Protein AF-A0A235FJ10-F1 (afdb_monomer)

Radius of gyration: 25.9 Å; Cα contacts (8 Å, |Δi|>4): 262; chains: 1; bounding box: 79×86×46 Å

Mean predicted aligned error: 14.48 Å

Structure (mmCIF, N/CA/C/O backbone):
data_AF-A0A235FJ10-F1
#
_entry.id   AF-A0A235FJ10-F1
#
loop_
_atom_site.group_PDB
_atom_site.id
_atom_site.type_symbol
_atom_site.label_atom_id
_atom_site.label_alt_id
_atom_site.label_comp_id
_atom_site.label_asym_id
_atom_site.label_entity_id
_atom_site.label_seq_id
_atom_site.pdbx_PDB_ins_code
_atom_site.Cartn_x
_atom_site.Cartn_y
_atom_site.Cartn_z
_atom_site.occupancy
_atom_site.B_iso_or_equiv
_atom_site.auth_seq_id
_atom_site.auth_comp_id
_atom_site.auth_asym_id
_atom_site.auth_atom_id
_atom_site.pdbx_PDB_model_num
ATOM 1 N N . MET A 1 1 ? -52.783 -34.024 20.141 1.00 42.38 1 MET A N 1
ATOM 2 C CA . MET A 1 1 ? -51.831 -33.286 21.002 1.00 42.38 1 MET A CA 1
ATOM 3 C C . MET A 1 1 ? -52.199 -31.799 21.004 1.00 42.38 1 MET A C 1
ATOM 5 O O . MET A 1 1 ? -52.632 -31.296 19.981 1.00 42.38 1 MET A O 1
ATOM 9 N N . LYS A 1 2 ? -52.122 -31.195 22.199 1.00 37.28 2 LYS A N 1
ATOM 10 C CA . LYS A 1 2 ? -52.314 -29.799 22.684 1.00 37.28 2 LYS A CA 1
ATOM 11 C C . LYS A 1 2 ? -52.262 -28.653 21.636 1.00 37.28 2 LYS A C 1
ATOM 13 O O . LYS A 1 2 ? -51.339 -28.611 20.842 1.00 37.28 2 LYS A O 1
ATOM 18 N N . ARG A 1 3 ? -53.317 -27.824 21.523 1.00 35.69 3 ARG A N 1
ATOM 19 C CA . ARG A 1 3 ? -53.558 -26.469 22.117 1.00 35.69 3 ARG A CA 1
ATOM 20 C C . ARG A 1 3 ? -52.692 -25.302 21.576 1.00 35.69 3 ARG A C 1
ATOM 22 O O . ARG A 1 3 ? -51.528 -25.200 21.921 1.00 35.69 3 ARG A O 1
ATOM 29 N N . THR A 1 4 ? -53.362 -24.419 20.820 1.00 41.19 4 THR A N 1
ATOM 30 C CA . THR A 1 4 ? -53.498 -22.946 20.989 1.00 41.19 4 THR A CA 1
ATOM 31 C C . THR A 1 4 ? -52.264 -22.065 21.264 1.00 41.19 4 THR A C 1
ATOM 33 O O . THR A 1 4 ? -51.677 -22.179 22.331 1.00 41.19 4 THR A O 1
ATOM 36 N N . ALA A 1 5 ? -52.016 -21.052 20.412 1.00 43.06 5 ALA A N 1
ATOM 37 C CA . ALA A 1 5 ? -52.103 -19.613 20.754 1.00 43.06 5 ALA A CA 1
ATOM 38 C C . ALA A 1 5 ? -51.707 -18.692 19.575 1.00 43.06 5 ALA A C 1
ATOM 40 O O . ALA A 1 5 ? -50.757 -18.945 18.845 1.00 43.06 5 ALA A O 1
ATOM 41 N N . ARG A 1 6 ? -52.471 -17.604 19.437 1.00 40.62 6 ARG A N 1
ATOM 42 C CA . ARG A 1 6 ? -52.308 -16.433 18.561 1.00 40.62 6 ARG A CA 1
ATOM 43 C C . ARG A 1 6 ? -51.831 -15.282 19.460 1.00 40.62 6 ARG A C 1
ATOM 45 O O . ARG A 1 6 ? -52.430 -15.142 20.523 1.00 40.62 6 ARG A O 1
ATOM 52 N N . ALA A 1 7 ? -50.836 -14.487 19.059 1.00 38.66 7 ALA A N 1
ATOM 53 C CA . ALA A 1 7 ? -50.435 -13.193 19.659 1.00 38.66 7 ALA A CA 1
ATOM 54 C C . ALA A 1 7 ? -49.065 -12.776 19.079 1.00 38.66 7 ALA A C 1
ATOM 56 O O . ALA A 1 7 ? -48.248 -13.657 18.857 1.00 38.66 7 ALA A O 1
ATOM 57 N N . THR A 1 8 ? -48.649 -11.533 18.840 1.00 36.56 8 THR A N 1
ATOM 58 C CA . THR A 1 8 ? -49.229 -10.186 18.706 1.00 36.56 8 THR A CA 1
ATOM 59 C C . THR A 1 8 ? -48.085 -9.319 18.137 1.00 36.56 8 THR A C 1
ATOM 61 O O . THR A 1 8 ? -46.917 -9.648 18.316 1.00 36.56 8 THR A O 1
ATOM 64 N N . ALA A 1 9 ? -48.452 -8.238 17.449 1.00 34.75 9 ALA A N 1
ATOM 65 C CA . ALA A 1 9 ? -47.694 -7.037 17.083 1.00 34.75 9 ALA A CA 1
ATOM 66 C C . ALA A 1 9 ? -46.251 -6.833 17.604 1.00 34.75 9 ALA A C 1
ATOM 68 O O . ALA A 1 9 ? -45.955 -6.965 18.788 1.00 34.75 9 ALA A O 1
ATOM 69 N N . GLY A 1 10 ? -45.409 -6.299 16.716 1.00 36.50 10 GLY A N 1
ATOM 70 C CA . GLY A 1 10 ? -44.117 -5.722 17.072 1.00 36.50 10 GLY A CA 1
ATOM 71 C C . GLY A 1 10 ? -43.494 -4.926 15.932 1.00 36.50 10 GLY A C 1
ATOM 72 O O . GLY A 1 10 ? -42.363 -5.198 15.549 1.00 36.50 10 GLY A O 1
ATOM 73 N N . ALA A 1 11 ? -44.226 -3.957 15.372 1.00 43.03 11 ALA A N 1
ATOM 74 C CA . ALA A 1 11 ? -43.611 -2.898 14.582 1.00 43.03 11 ALA A CA 1
ATOM 75 C C . ALA A 1 11 ? -42.596 -2.167 15.473 1.00 43.03 11 ALA A C 1
ATOM 77 O O . ALA A 1 11 ? -42.976 -1.499 16.433 1.00 43.03 11 ALA A O 1
ATOM 78 N N . ARG A 1 12 ? -41.305 -2.301 15.174 1.00 39.28 12 ARG A N 1
ATOM 79 C CA . ARG A 1 12 ? -40.277 -1.404 15.699 1.00 39.28 12 ARG A CA 1
ATOM 80 C C . ARG A 1 12 ? -39.813 -0.516 14.559 1.00 39.28 12 ARG A C 1
ATOM 82 O O . ARG A 1 12 ? -38.848 -0.815 13.869 1.00 39.28 12 ARG A O 1
ATOM 89 N N . MET A 1 13 ? -40.557 0.577 14.376 1.00 40.78 13 MET A N 1
ATOM 90 C CA . MET A 1 13 ? -39.988 1.817 13.861 1.00 40.78 13 MET A CA 1
ATOM 91 C C . MET A 1 13 ? -38.792 2.156 14.750 1.00 40.78 13 MET A C 1
ATOM 93 O O . MET A 1 13 ? -38.970 2.489 15.921 1.00 40.78 13 MET A O 1
ATOM 97 N N . ILE A 1 14 ? -37.583 2.049 14.214 1.00 45.69 14 ILE A N 1
ATOM 98 C CA . ILE A 1 14 ? -36.436 2.738 14.793 1.00 45.69 14 ILE A CA 1
ATOM 99 C C . ILE A 1 14 ? -36.426 4.097 14.108 1.00 45.69 14 ILE A C 1
ATOM 101 O O . ILE A 1 14 ? -36.013 4.237 12.960 1.00 45.69 14 ILE A O 1
ATOM 105 N N . GLY A 1 15 ? -37.027 5.066 14.797 1.00 37.31 15 GLY A N 1
ATOM 106 C CA . GLY A 1 15 ? -37.014 6.461 14.396 1.00 37.31 15 GLY A CA 1
ATOM 107 C C . GLY A 1 15 ? -35.582 6.975 14.393 1.00 37.31 15 GLY A C 1
ATOM 108 O O . GLY A 1 15 ? -34.887 6.901 15.405 1.00 37.31 15 GLY A O 1
ATOM 109 N N . ILE A 1 16 ? -35.150 7.500 13.253 1.00 41.25 16 ILE A N 1
ATOM 110 C CA . ILE A 1 16 ? -33.952 8.326 13.179 1.00 41.25 16 ILE A CA 1
ATOM 111 C C . ILE A 1 16 ? -34.365 9.702 13.699 1.00 41.25 16 ILE A C 1
ATOM 113 O O . ILE A 1 16 ? -35.110 10.434 13.048 1.00 41.25 16 ILE A O 1
ATOM 117 N N . VAL A 1 17 ? -33.912 10.031 14.907 1.00 43.66 17 VAL A N 1
ATOM 118 C CA . VAL A 1 17 ? -33.917 11.403 15.411 1.00 43.66 17 VAL A CA 1
ATOM 119 C C . VAL A 1 17 ? -32.858 12.151 14.609 1.00 43.66 17 VAL A C 1
ATOM 121 O O . VAL A 1 17 ? -31.667 12.056 14.893 1.00 43.66 17 VAL A O 1
ATOM 124 N N . VAL A 1 18 ? -33.283 12.858 13.563 1.00 44.09 18 VAL A N 1
ATOM 125 C CA . VAL A 1 18 ? -32.433 13.843 12.893 1.00 44.09 18 VAL A CA 1
ATOM 126 C C . VAL A 1 18 ? -32.312 15.024 13.848 1.00 44.09 18 VAL A C 1
ATOM 128 O O . VAL A 1 18 ? -33.254 15.795 14.031 1.00 44.09 18 VAL A O 1
ATOM 131 N N . ALA A 1 19 ? -31.162 15.134 14.507 1.00 41.38 19 ALA A N 1
ATOM 132 C CA . ALA A 1 19 ? -30.783 16.338 15.222 1.00 41.38 19 ALA A CA 1
ATOM 133 C C . ALA A 1 19 ? -30.487 17.430 14.184 1.00 41.38 19 ALA A C 1
ATOM 135 O O . ALA A 1 19 ? -29.379 17.540 13.666 1.00 41.38 19 ALA A O 1
ATOM 136 N N . SER A 1 20 ? -31.506 18.216 13.844 1.00 41.91 20 SER A N 1
ATOM 137 C CA . SER A 1 20 ? -31.348 19.448 13.079 1.00 41.91 20 SER A CA 1
ATOM 138 C C . SER A 1 20 ? -30.552 20.437 13.929 1.00 41.91 20 SER A C 1
ATOM 140 O O . SER A 1 20 ? -31.096 21.052 14.847 1.00 41.91 20 SER A O 1
ATOM 142 N N . ALA A 1 21 ? -29.258 20.587 13.652 1.00 43.00 21 ALA A N 1
ATOM 143 C CA . ALA A 1 21 ? -28.483 21.702 14.175 1.00 43.00 21 ALA A CA 1
ATOM 144 C C . ALA A 1 21 ? -29.021 22.989 13.534 1.00 43.00 21 ALA A C 1
ATOM 146 O O . ALA A 1 21 ? -28.711 23.320 12.391 1.00 43.00 21 ALA A O 1
ATOM 147 N N . ALA A 1 22 ? -29.892 23.689 14.258 1.00 48.97 22 ALA A N 1
ATOM 148 C CA . ALA A 1 22 ? -30.300 25.035 13.908 1.00 48.97 22 ALA A CA 1
ATOM 149 C C . ALA A 1 22 ? -29.072 25.948 14.018 1.00 48.97 22 ALA A C 1
ATOM 151 O O . ALA A 1 22 ? -28.563 26.185 15.114 1.00 48.97 22 ALA A O 1
ATOM 152 N N . LEU A 1 23 ? -28.599 26.468 12.885 1.00 40.72 23 LEU A N 1
ATOM 153 C CA . LEU A 1 23 ? -27.731 27.639 12.863 1.00 40.72 23 LEU A CA 1
ATOM 154 C C . LEU A 1 23 ? -28.553 28.816 13.395 1.00 40.72 23 LEU A C 1
ATOM 156 O O . LEU A 1 23 ? -29.298 29.464 12.662 1.00 40.72 23 LEU A O 1
ATOM 160 N N . VAL A 1 24 ? -28.453 29.066 14.699 1.00 38.72 24 VAL A N 1
ATOM 161 C CA . VAL A 1 24 ? -28.940 30.303 15.302 1.00 38.72 24 VAL A CA 1
ATOM 162 C C . VAL A 1 24 ? -27.982 31.406 14.867 1.00 38.72 24 VAL A C 1
ATOM 164 O O . VAL A 1 24 ? -26.972 31.675 15.511 1.00 38.72 24 VAL A O 1
ATOM 167 N N . ALA A 1 25 ? -28.299 32.043 13.741 1.00 43.91 25 ALA A N 1
ATOM 168 C CA . ALA A 1 25 ? -27.791 33.364 13.415 1.00 43.91 25 ALA A CA 1
ATOM 169 C C . ALA A 1 25 ? -28.420 34.360 14.401 1.00 43.91 25 ALA A C 1
ATOM 171 O O . ALA A 1 25 ? -29.472 34.947 14.147 1.00 43.91 25 ALA A O 1
ATOM 172 N N . GLY A 1 26 ? -27.797 34.503 15.569 1.00 38.38 26 GLY A N 1
ATOM 173 C CA . GLY A 1 26 ? -28.093 35.570 16.514 1.00 38.38 26 GLY A CA 1
ATOM 174 C C . GLY A 1 26 ? -27.572 36.897 15.973 1.00 38.38 26 GLY A C 1
ATOM 175 O O . GLY A 1 26 ? -26.498 37.346 16.354 1.00 38.38 26 GLY A O 1
ATOM 176 N N . LEU A 1 27 ? -28.328 37.523 15.071 1.00 43.19 27 LEU A N 1
ATOM 177 C CA . LEU A 1 27 ? -28.210 38.949 14.783 1.00 43.19 27 LEU A CA 1
ATOM 178 C C . LEU A 1 27 ? -28.832 39.719 15.953 1.00 43.19 27 LEU A C 1
ATOM 180 O O . LEU A 1 27 ? -30.041 39.933 15.990 1.00 43.19 27 LEU A O 1
ATOM 184 N N . THR A 1 28 ? -28.006 40.161 16.898 1.00 42.72 28 THR A N 1
ATOM 185 C CA . THR A 1 28 ? -28.347 41.297 17.761 1.00 42.72 28 THR A CA 1
ATOM 186 C C . THR A 1 28 ? -27.518 42.491 17.317 1.00 42.72 28 THR A C 1
ATOM 188 O O . THR A 1 28 ? -26.347 42.628 17.663 1.00 42.72 28 THR A O 1
ATOM 191 N N . ALA A 1 29 ? -28.144 43.329 16.497 1.00 43.66 29 ALA A N 1
ATOM 192 C CA . ALA A 1 29 ? -27.728 44.702 16.266 1.00 43.66 29 ALA A CA 1
ATOM 193 C C . ALA A 1 29 ? -28.251 45.611 17.399 1.00 43.66 29 ALA A C 1
ATOM 195 O O . ALA A 1 29 ? -29.292 45.316 17.985 1.00 43.66 29 ALA A O 1
ATOM 196 N N . CYS A 1 30 ? -27.548 46.736 17.606 1.00 41.31 30 CYS A N 1
ATOM 197 C CA . CYS A 1 30 ? -27.774 47.844 18.558 1.00 41.31 30 CYS A CA 1
ATOM 198 C C . CYS A 1 30 ? -27.403 47.564 20.032 1.00 41.31 30 CYS A C 1
ATOM 200 O O . CYS A 1 30 ? -27.882 46.612 20.624 1.00 41.31 30 CYS A O 1
ATOM 202 N N . GLY A 1 31 ? -26.610 48.389 20.723 1.00 33.66 31 GLY A N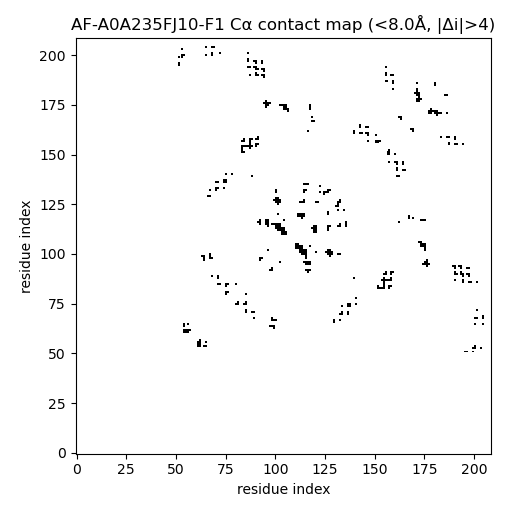 1
ATOM 203 C CA . GLY A 1 31 ? -25.962 49.653 20.367 1.00 33.66 31 GLY A CA 1
ATOM 204 C C . GLY A 1 31 ? -25.259 50.290 21.583 1.00 33.66 31 GLY A C 1
ATOM 205 O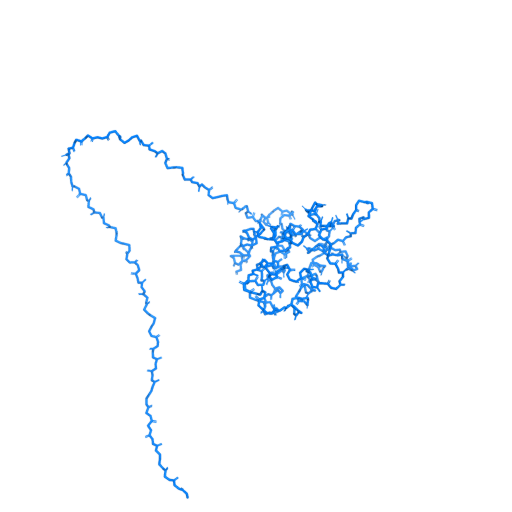 O . GLY A 1 31 ? -25.513 49.893 22.713 1.00 33.66 31 GLY A O 1
ATOM 206 N N . ALA A 1 32 ? -24.422 51.290 21.277 1.00 40.34 32 ALA A N 1
ATOM 207 C CA . ALA A 1 32 ? -23.884 52.386 22.101 1.00 40.34 32 ALA A CA 1
ATOM 208 C C . ALA A 1 32 ? -23.007 52.093 23.348 1.00 40.34 32 ALA A C 1
ATOM 210 O O . ALA A 1 32 ? -23.486 51.701 24.406 1.00 40.34 32 ALA A O 1
ATOM 211 N N . ASP A 1 33 ? -21.721 52.430 23.174 1.00 46.03 33 ASP A N 1
ATOM 212 C CA . ASP A 1 33 ? -20.785 53.140 24.062 1.00 46.03 33 ASP A CA 1
ATOM 213 C C . ASP A 1 33 ? -20.655 52.731 25.543 1.00 46.03 33 ASP A C 1
ATOM 215 O O . ASP A 1 33 ? -21.527 52.999 26.365 1.00 46.03 33 ASP A O 1
ATOM 219 N N . ASN A 1 34 ? -19.467 52.234 25.924 1.00 39.25 34 ASN A N 1
ATOM 220 C CA . ASN A 1 34 ? -18.492 52.994 26.727 1.00 39.25 34 ASN A CA 1
ATOM 221 C C . ASN A 1 34 ? -17.194 52.201 27.011 1.00 39.25 34 ASN A C 1
ATOM 223 O O . ASN A 1 34 ? -17.225 51.064 27.464 1.00 39.25 34 ASN A O 1
ATOM 227 N N . ALA A 1 35 ? -16.077 52.912 26.831 1.00 37.97 35 ALA A N 1
ATOM 228 C CA . ALA A 1 35 ? -14.818 52.845 27.580 1.00 37.97 35 ALA A CA 1
ATOM 229 C C . ALA A 1 35 ? -13.947 51.565 27.567 1.00 37.97 35 ALA A C 1
ATOM 231 O O . ALA A 1 35 ? -14.174 50.610 28.297 1.00 37.97 35 ALA A O 1
ATOM 232 N N . GLY A 1 36 ? -12.791 51.705 26.902 1.00 41.03 36 GLY A N 1
ATOM 233 C CA . GLY A 1 36 ? -11.493 51.459 27.541 1.00 41.03 36 GLY A CA 1
ATOM 234 C C . GLY A 1 36 ? -10.961 50.028 27.518 1.00 41.03 36 GLY A C 1
ATOM 235 O O . GLY A 1 36 ? -11.159 49.267 28.458 1.00 41.03 36 GLY A O 1
ATOM 236 N N . GLY A 1 37 ? -10.153 49.720 26.507 1.00 34.44 37 GLY A N 1
ATOM 237 C CA . GLY A 1 37 ? -9.260 48.568 26.530 1.00 34.44 37 GLY A CA 1
ATOM 238 C C . GLY A 1 37 ? -8.537 48.411 25.203 1.00 34.44 37 GLY A C 1
ATOM 239 O O . GLY A 1 37 ? -9.143 47.982 24.228 1.00 34.44 37 GLY A O 1
ATOM 240 N N . ASP A 1 38 ? -7.255 48.774 25.176 1.00 47.34 38 ASP A N 1
ATOM 241 C CA . ASP A 1 38 ? -6.308 48.438 24.111 1.00 47.34 38 ASP A CA 1
ATOM 242 C C . ASP A 1 38 ? -6.326 46.919 23.866 1.00 47.34 38 ASP A C 1
ATOM 244 O O . ASP A 1 38 ? -5.660 46.145 24.554 1.00 47.34 38 ASP A O 1
ATOM 248 N N . ALA A 1 39 ? -7.105 46.474 22.885 1.00 44.91 39 ALA A N 1
ATOM 249 C CA . ALA A 1 39 ? -6.979 45.150 22.304 1.00 44.91 39 ALA A CA 1
ATOM 250 C C . ALA A 1 39 ? -6.336 45.332 20.931 1.00 44.91 39 ALA A C 1
ATOM 252 O O . ALA A 1 39 ? -7.002 45.556 19.922 1.00 44.91 39 ALA A O 1
ATOM 253 N N . SER A 1 40 ? -5.005 45.279 20.927 1.00 50.53 40 SER A N 1
ATOM 254 C CA . SER A 1 40 ? -4.205 45.123 19.716 1.00 50.53 40 SER A CA 1
ATOM 255 C C . SER A 1 40 ? -4.818 44.005 18.854 1.00 50.53 40 SER A C 1
ATOM 257 O O . SER A 1 40 ? -5.088 42.928 19.401 1.00 50.53 40 SER A O 1
ATOM 259 N N . PRO A 1 41 ? -5.077 44.215 17.549 1.00 45.97 41 PRO A N 1
ATOM 260 C CA . PRO A 1 41 ? -5.608 43.164 16.698 1.00 45.97 41 PRO A CA 1
ATOM 261 C C . PRO A 1 41 ? -4.543 42.076 16.588 1.00 45.97 41 PRO A C 1
ATOM 263 O O . PRO A 1 41 ? -3.552 42.216 15.872 1.00 45.97 41 PRO A O 1
ATOM 266 N N . ARG A 1 42 ? -4.725 40.992 17.346 1.00 49.16 42 ARG A N 1
ATOM 267 C CA . ARG A 1 42 ? -3.945 39.774 17.167 1.00 49.16 42 ARG A CA 1
ATOM 268 C C . ARG A 1 42 ? -4.257 39.290 15.752 1.00 49.16 42 ARG A C 1
ATOM 270 O O . ARG A 1 42 ? -5.426 39.016 15.487 1.00 49.16 42 ARG A O 1
ATOM 277 N N . PRO A 1 43 ? -3.276 39.202 14.84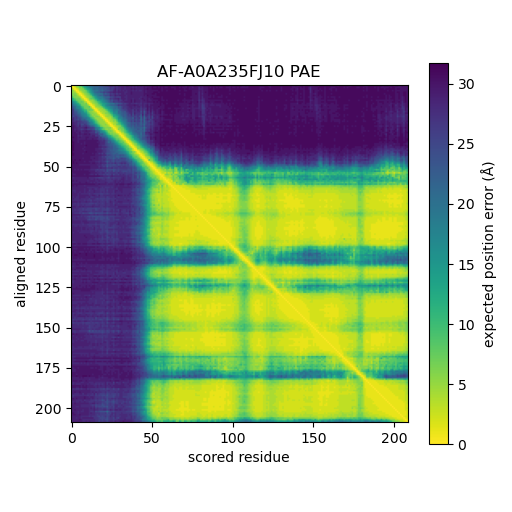1 1.00 46.38 43 PRO A N 1
ATOM 278 C CA . PRO A 1 43 ? -3.526 38.562 13.567 1.00 46.38 43 PRO A CA 1
ATOM 279 C C . PRO A 1 43 ? -3.950 37.126 13.872 1.00 46.38 43 PRO A C 1
ATOM 281 O O . PRO A 1 43 ? -3.212 36.369 14.509 1.00 46.38 43 PRO A O 1
ATOM 284 N N . GLU A 1 44 ? -5.173 36.775 13.484 1.00 47.56 44 GLU A N 1
ATOM 285 C CA . GLU A 1 44 ? -5.569 35.383 13.366 1.00 47.56 44 GLU A CA 1
ATOM 286 C C . GLU A 1 44 ? -4.648 34.776 12.314 1.00 47.56 44 GLU A C 1
ATOM 288 O O . GLU A 1 44 ? -4.795 35.003 11.114 1.00 47.56 44 GLU A O 1
ATOM 293 N N . THR A 1 45 ? -3.631 34.046 12.762 1.00 39.31 45 THR A N 1
ATOM 294 C CA . THR A 1 45 ? -2.882 33.175 11.871 1.00 39.31 45 THR A CA 1
ATOM 295 C C . THR A 1 45 ? -3.838 32.053 11.491 1.00 39.31 45 THR A C 1
ATOM 297 O O . THR A 1 45 ? -3.932 31.045 12.191 1.00 39.31 45 THR A O 1
ATOM 300 N N . THR A 1 46 ? -4.593 32.233 10.407 1.00 46.44 46 THR A N 1
ATOM 301 C CA . THR A 1 46 ? -5.227 31.120 9.708 1.00 46.44 46 THR A CA 1
ATOM 302 C C . THR A 1 46 ? -4.092 30.199 9.281 1.00 46.44 46 THR A C 1
ATOM 304 O O . THR A 1 46 ? -3.393 30.454 8.302 1.00 46.44 46 THR A O 1
ATOM 307 N N . SER A 1 47 ? -3.839 29.166 10.082 1.00 47.25 47 SER A N 1
ATOM 308 C CA . SER A 1 47 ? -2.951 28.077 9.710 1.00 47.25 47 SER A CA 1
ATOM 309 C C . SER A 1 47 ? -3.615 27.379 8.537 1.00 47.25 47 SER A C 1
ATOM 311 O O . SER A 1 47 ? -4.504 26.553 8.726 1.00 47.25 47 SER A O 1
ATOM 313 N N . ILE A 1 48 ? -3.230 27.758 7.320 1.00 43.47 48 ILE A N 1
ATOM 314 C CA . ILE A 1 48 ? -3.565 26.998 6.124 1.00 43.47 48 ILE A CA 1
ATOM 315 C C . ILE A 1 48 ? -2.957 25.620 6.367 1.00 43.47 48 ILE A C 1
ATOM 317 O O . ILE A 1 48 ? -1.733 25.478 6.394 1.00 43.47 48 ILE A O 1
ATOM 321 N N . ALA A 1 49 ? -3.804 24.627 6.652 1.00 48.75 49 ALA A N 1
ATOM 322 C CA . ALA A 1 49 ? -3.357 23.246 6.714 1.00 48.75 49 ALA A CA 1
ATOM 323 C C . ALA A 1 49 ? -2.622 22.956 5.396 1.00 48.75 49 ALA A C 1
ATOM 325 O O . ALA A 1 49 ? -3.152 23.348 4.346 1.00 48.75 49 ALA A O 1
ATOM 326 N N . PRO A 1 50 ? -1.424 22.341 5.429 1.00 48.50 50 PRO A N 1
ATOM 327 C CA . PRO A 1 50 ? -0.727 21.951 4.213 1.00 48.50 50 PRO A CA 1
ATOM 328 C C . PRO A 1 50 ? -1.711 21.218 3.304 1.00 48.50 50 PRO A C 1
ATOM 330 O O . PRO A 1 50 ? -2.260 20.186 3.682 1.00 48.50 50 PRO A O 1
ATOM 333 N N . GLN A 1 51 ? -2.015 21.816 2.154 1.00 58.44 51 GLN A N 1
ATOM 334 C CA . GLN A 1 51 ? -2.877 21.182 1.170 1.00 58.44 51 GLN A CA 1
ATOM 335 C C . GLN A 1 51 ? -2.024 20.109 0.504 1.00 58.44 51 GLN A C 1
ATOM 337 O O . GLN A 1 51 ? -0.993 20.433 -0.090 1.00 58.44 51 GLN A O 1
ATOM 342 N N . ILE A 1 52 ? -2.416 18.846 0.647 1.00 70.19 52 ILE A N 1
ATOM 343 C CA . ILE A 1 52 ? -1.788 17.760 -0.100 1.00 70.19 52 ILE A CA 1
ATOM 344 C C . ILE A 1 52 ? -2.153 17.990 -1.567 1.00 70.19 52 ILE A C 1
ATOM 346 O O . ILE A 1 52 ? -3.347 18.078 -1.869 1.00 70.19 52 ILE A O 1
ATOM 350 N N . PRO A 1 53 ? -1.173 18.162 -2.471 1.00 68.75 53 PRO A N 1
ATOM 351 C CA . PRO A 1 53 ? -1.472 18.365 -3.878 1.00 68.75 53 PRO A CA 1
ATOM 352 C C . PRO A 1 53 ? -2.269 17.172 -4.406 1.00 68.75 53 PRO A C 1
ATOM 354 O O . PRO A 1 53 ? -1.864 16.026 -4.211 1.00 68.75 53 PRO A O 1
ATOM 357 N N . ALA A 1 54 ? -3.396 17.443 -5.064 1.00 76.25 54 ALA A N 1
ATOM 358 C CA . ALA A 1 54 ? -4.108 16.410 -5.802 1.00 76.25 54 ALA A CA 1
ATOM 359 C C . ALA A 1 54 ? -3.202 15.852 -6.909 1.00 76.25 54 ALA A C 1
ATOM 361 O O . ALA A 1 54 ? -2.384 16.584 -7.471 1.00 76.25 54 ALA A O 1
ATOM 362 N N . ILE A 1 55 ? -3.370 14.572 -7.236 1.00 74.06 55 ILE A N 1
ATOM 363 C CA . ILE A 1 55 ? -2.657 13.932 -8.344 1.00 74.06 55 ILE A CA 1
ATOM 364 C C . ILE A 1 55 ? -3.145 14.583 -9.647 1.00 74.06 55 ILE A C 1
ATOM 366 O O . ILE A 1 55 ? -4.337 14.499 -9.957 1.00 74.06 55 ILE A O 1
ATOM 370 N N . ASP A 1 56 ? -2.273 15.238 -10.415 1.00 75.50 56 ASP A N 1
ATOM 371 C CA . ASP A 1 56 ? -2.686 15.885 -11.665 1.00 75.50 56 ASP A CA 1
ATOM 372 C C . ASP A 1 56 ? -2.862 14.854 -12.787 1.00 75.50 56 ASP A C 1
ATOM 374 O O . ASP A 1 56 ? -1.914 14.413 -13.432 1.00 75.50 56 ASP A O 1
ATOM 378 N N . VAL A 1 57 ? -4.110 14.492 -13.080 1.00 71.44 57 VAL A N 1
ATOM 379 C CA . VAL A 1 57 ? -4.450 13.540 -14.152 1.00 71.44 57 VAL A CA 1
ATOM 380 C C . VAL A 1 57 ? -4.163 14.060 -15.570 1.00 71.44 57 VAL A C 1
ATOM 382 O O . VAL A 1 57 ? -4.400 13.340 -16.539 1.00 71.44 57 VAL A O 1
ATOM 385 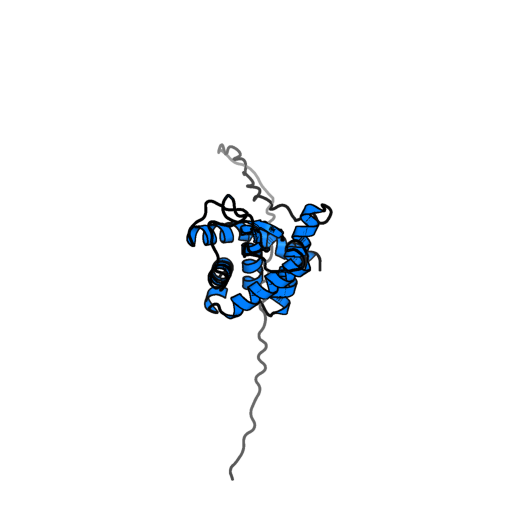N N . ASN A 1 58 ? -3.667 15.291 -15.726 1.00 68.19 58 ASN A N 1
ATOM 386 C CA . ASN A 1 58 ? -3.195 15.829 -17.004 1.00 68.19 58 ASN A CA 1
ATOM 387 C C . ASN A 1 58 ? -1.665 15.796 -17.137 1.00 68.19 58 ASN A C 1
ATOM 389 O O . ASN A 1 58 ? -1.152 15.960 -18.246 1.00 68.19 58 ASN A O 1
ATOM 393 N N . ASP A 1 59 ? -0.936 15.559 -16.045 1.00 76.62 59 ASP A N 1
ATOM 394 C CA . ASP A 1 59 ? 0.504 15.332 -16.066 1.00 76.62 59 ASP A CA 1
ATOM 395 C C . ASP A 1 59 ? 0.777 13.829 -16.249 1.00 76.62 59 ASP A C 1
ATOM 397 O O . ASP A 1 59 ? 0.277 12.983 -15.513 1.00 76.62 59 ASP A O 1
ATOM 401 N N . ALA A 1 60 ? 1.576 13.463 -17.256 1.00 64.19 60 ALA A N 1
ATOM 402 C CA . ALA A 1 60 ? 1.824 12.059 -17.599 1.00 64.19 60 ALA A CA 1
ATOM 403 C C . ALA A 1 60 ? 2.458 11.239 -16.454 1.00 64.19 60 ALA A C 1
ATOM 405 O O . ALA A 1 60 ? 2.289 10.017 -16.394 1.00 64.19 60 ALA A O 1
ATOM 406 N N . VAL A 1 61 ? 3.202 11.896 -15.564 1.00 68.06 61 VAL A N 1
ATOM 407 C CA . VAL A 1 61 ? 3.842 11.299 -14.391 1.00 68.06 61 VAL A CA 1
ATOM 408 C C . VAL A 1 61 ? 2.789 11.013 -13.313 1.00 68.06 61 VAL A C 1
ATOM 410 O O . VAL A 1 61 ? 2.738 9.900 -12.780 1.00 68.06 61 VAL A O 1
ATOM 413 N N . ASP A 1 62 ? 1.878 11.952 -13.077 1.00 79.19 62 ASP A N 1
ATOM 414 C CA . ASP A 1 62 ? 0.792 11.817 -12.103 1.00 79.19 62 ASP A CA 1
ATOM 415 C C . ASP A 1 62 ? -0.356 10.921 -12.599 1.00 79.19 62 ASP A C 1
ATOM 417 O O . ASP A 1 62 ? -0.924 10.165 -11.812 1.00 79.19 62 ASP A O 1
ATOM 421 N N . VAL A 1 63 ? -0.615 10.852 -13.908 1.00 81.19 63 VAL A N 1
ATOM 422 C CA . VAL A 1 63 ? -1.528 9.864 -14.520 1.00 81.19 63 VAL A CA 1
ATOM 423 C C . VAL A 1 63 ? -1.154 8.438 -14.118 1.00 81.19 63 VAL A C 1
ATOM 425 O O . VAL A 1 63 ? -2.016 7.609 -13.823 1.00 81.19 63 VAL A O 1
ATOM 428 N N . ARG A 1 64 ? 0.144 8.132 -14.077 1.00 81.12 64 ARG A N 1
ATOM 429 C CA . ARG A 1 64 ? 0.611 6.798 -13.701 1.00 81.12 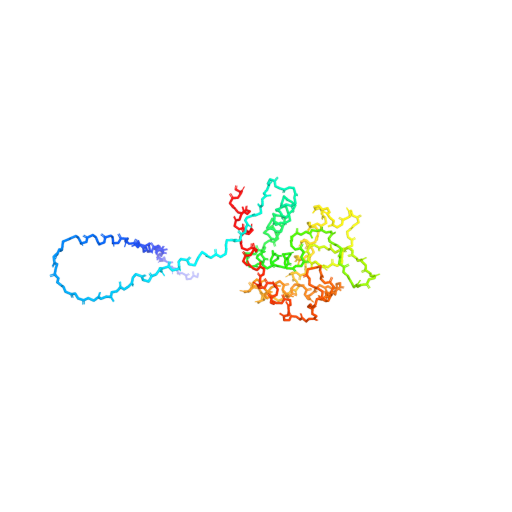64 ARG A CA 1
ATOM 430 C C . ARG A 1 64 ? 0.347 6.492 -12.229 1.00 81.12 64 ARG A C 1
ATOM 432 O O . ARG A 1 64 ? -0.073 5.380 -11.916 1.00 81.12 64 ARG A O 1
ATOM 439 N N . ARG A 1 65 ? 0.559 7.469 -11.344 1.00 87.75 65 ARG A N 1
ATOM 440 C CA . ARG A 1 65 ? 0.203 7.356 -9.922 1.00 87.75 65 ARG A CA 1
ATOM 441 C C . ARG A 1 65 ? -1.295 7.163 -9.753 1.00 87.75 65 ARG A C 1
ATOM 443 O O . ARG A 1 65 ? -1.707 6.269 -9.023 1.00 87.75 65 ARG A O 1
ATOM 450 N N . TYR A 1 66 ? -2.094 7.936 -10.485 1.00 89.38 66 TYR A N 1
ATOM 451 C CA . TYR A 1 66 ? -3.545 7.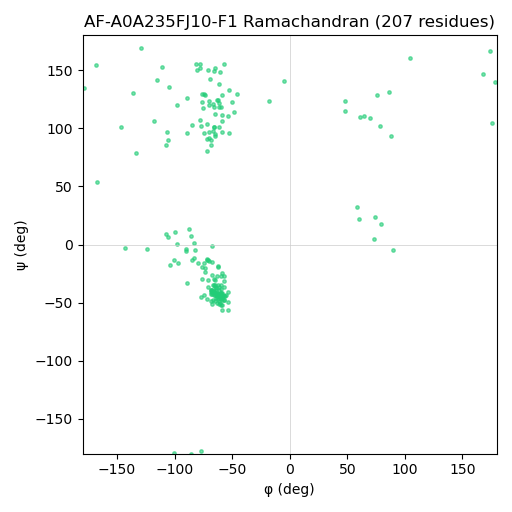830 -10.460 1.00 89.38 66 TYR A CA 1
ATOM 452 C C . TYR A 1 66 ? -4.013 6.414 -10.823 1.00 89.38 66 TYR A C 1
ATOM 454 O O . TYR A 1 66 ? -4.775 5.821 -10.065 1.00 89.38 66 TYR A O 1
ATOM 462 N N . TYR A 1 67 ? -3.498 5.817 -11.905 1.00 89.00 67 TYR A N 1
ATOM 463 C CA . TYR A 1 67 ? -3.847 4.436 -12.270 1.00 89.00 67 TYR A CA 1
ATOM 464 C C . TYR A 1 67 ? -3.427 3.403 -11.219 1.00 89.00 67 TYR A C 1
ATOM 466 O O . TYR A 1 67 ? -4.134 2.414 -11.010 1.00 89.00 67 TYR A O 1
ATOM 474 N N . THR A 1 68 ? -2.297 3.612 -10.540 1.00 91.62 68 THR A N 1
ATOM 475 C CA . THR A 1 68 ? -1.891 2.767 -9.410 1.00 91.62 68 THR A CA 1
ATOM 476 C C . THR A 1 68 ? -2.894 2.866 -8.261 1.00 91.62 68 THR A C 1
ATOM 478 O O . THR A 1 68 ? -3.374 1.836 -7.787 1.00 91.62 68 THR A O 1
ATOM 481 N N . VAL A 1 69 ? -3.246 4.086 -7.839 1.00 94.88 69 VAL A N 1
ATOM 482 C CA . VAL A 1 69 ? -4.230 4.332 -6.771 1.00 94.88 69 VAL A CA 1
ATOM 483 C C . VAL A 1 69 ? -5.579 3.723 -7.152 1.00 94.88 69 VAL A C 1
ATOM 485 O O . VAL A 1 69 ? -6.163 2.978 -6.367 1.00 94.88 69 VAL A O 1
ATOM 488 N N . GLU A 1 70 ? -6.051 3.959 -8.375 1.00 94.94 70 GLU A N 1
ATOM 489 C CA . GLU A 1 70 ? -7.303 3.399 -8.879 1.00 94.94 70 GLU A CA 1
ATOM 490 C C . GLU A 1 70 ? -7.290 1.864 -8.847 1.00 94.94 70 GLU A C 1
ATOM 492 O O . GLU A 1 70 ? -8.254 1.249 -8.385 1.00 94.94 70 GLU A O 1
ATOM 497 N N . SER A 1 71 ? -6.192 1.241 -9.290 1.00 95.06 71 SER A N 1
ATOM 498 C CA . SER A 1 71 ? -6.029 -0.218 -9.284 1.00 95.06 71 SER A CA 1
ATOM 499 C C . SER A 1 71 ? -6.063 -0.784 -7.868 1.00 95.06 71 SER A C 1
ATOM 501 O O . SER A 1 71 ? -6.746 -1.782 -7.637 1.00 95.06 71 SER A O 1
ATOM 503 N N . ILE A 1 72 ? -5.394 -0.126 -6.913 1.00 97.12 72 ILE A N 1
ATOM 504 C CA . ILE A 1 72 ? -5.438 -0.496 -5.493 1.00 97.12 72 ILE A CA 1
ATOM 505 C C . ILE A 1 72 ? -6.879 -0.446 -4.987 1.00 97.12 72 ILE A C 1
ATOM 507 O O . ILE A 1 72 ? -7.404 -1.462 -4.533 1.00 97.12 72 ILE A O 1
ATOM 511 N N . VAL A 1 73 ? -7.549 0.701 -5.125 1.00 97.62 73 VAL A N 1
ATOM 512 C CA . VAL A 1 73 ? -8.925 0.886 -4.642 1.00 97.62 73 VAL A CA 1
ATOM 513 C C . VAL A 1 73 ? -9.857 -0.149 -5.271 1.00 97.62 73 VAL A C 1
ATOM 515 O O . VAL A 1 73 ? -10.627 -0.803 -4.568 1.00 97.62 73 VAL A O 1
ATOM 518 N N . ARG A 1 74 ? -9.785 -0.336 -6.592 1.00 97.25 74 ARG A N 1
ATOM 519 C CA . ARG A 1 74 ? -10.605 -1.300 -7.335 1.00 97.25 74 ARG A CA 1
ATOM 520 C C . ARG A 1 74 ? -10.390 -2.737 -6.859 1.00 97.25 74 ARG A C 1
ATOM 522 O O . ARG A 1 74 ? -11.378 -3.412 -6.582 1.00 97.25 74 ARG A O 1
ATOM 529 N N . ILE A 1 75 ? -9.147 -3.211 -6.784 1.00 97.75 75 ILE A N 1
ATOM 530 C CA . ILE A 1 75 ? -8.841 -4.616 -6.466 1.00 97.75 75 ILE A CA 1
ATOM 531 C C . ILE A 1 75 ? -9.133 -4.919 -4.998 1.00 97.75 75 ILE A C 1
ATOM 533 O O . ILE A 1 75 ? -9.820 -5.900 -4.714 1.00 97.75 75 ILE A O 1
ATOM 537 N N . VAL A 1 76 ? -8.687 -4.066 -4.069 1.00 97.62 76 VAL A N 1
ATOM 538 C CA . VAL A 1 76 ? -8.933 -4.263 -2.631 1.00 97.62 76 VAL A CA 1
ATOM 539 C C . VAL A 1 76 ? -10.439 -4.311 -2.358 1.00 97.62 76 VAL A C 1
ATOM 541 O O . VAL A 1 76 ? -10.912 -5.240 -1.704 1.00 97.62 76 VAL A O 1
ATOM 544 N N . THR A 1 77 ? -11.212 -3.392 -2.952 1.00 96.94 77 THR A N 1
ATOM 545 C CA . THR A 1 77 ? -12.679 -3.379 -2.813 1.00 96.94 77 THR A CA 1
ATOM 546 C C . THR A 1 77 ? -13.320 -4.621 -3.443 1.00 96.94 77 THR A C 1
ATOM 548 O O . THR A 1 77 ? -14.191 -5.244 -2.839 1.00 96.94 77 THR A O 1
ATOM 551 N N . ALA A 1 78 ? -12.884 -5.033 -4.641 1.00 97.06 78 ALA A N 1
ATOM 552 C CA . ALA A 1 78 ? -13.407 -6.226 -5.319 1.00 97.06 78 ALA A CA 1
ATOM 553 C C . ALA A 1 78 ? -13.130 -7.527 -4.543 1.00 97.06 78 ALA A C 1
ATOM 555 O O . ALA A 1 78 ? -13.900 -8.483 -4.639 1.00 97.06 78 ALA A O 1
ATOM 556 N N . ARG A 1 79 ? -12.061 -7.551 -3.743 1.00 96.12 79 ARG A N 1
ATOM 557 C CA . ARG A 1 79 ? -11.680 -8.658 -2.853 1.00 96.12 79 ARG A CA 1
ATOM 558 C C . ARG 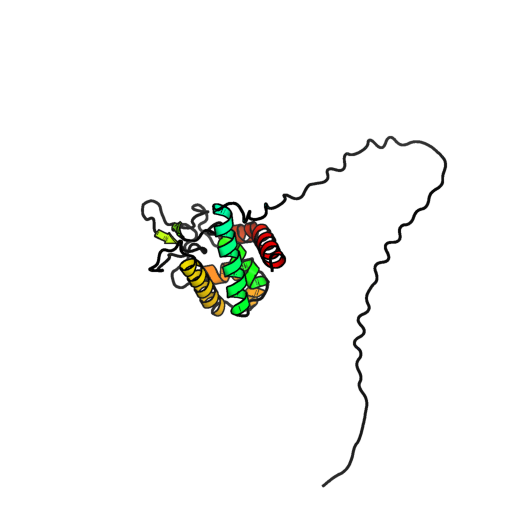A 1 79 ? -12.368 -8.584 -1.481 1.00 96.12 79 ARG A C 1
ATOM 560 O O . ARG A 1 79 ? -12.058 -9.387 -0.605 1.00 96.12 79 ARG A O 1
ATOM 567 N N . GLY A 1 80 ? -13.317 -7.661 -1.300 1.00 94.31 80 GLY A N 1
ATOM 568 C CA . GLY A 1 80 ? -14.087 -7.493 -0.066 1.00 94.31 80 GLY A CA 1
ATOM 569 C C . GLY A 1 80 ? -13.343 -6.748 1.042 1.00 94.31 80 GLY A C 1
ATOM 570 O O . GLY A 1 80 ? -13.738 -6.858 2.200 1.00 94.31 80 GLY A O 1
ATOM 571 N N . GLY A 1 81 ? -12.268 -6.029 0.708 1.00 95.06 81 GLY A N 1
ATOM 572 C CA . GLY A 1 81 ? -11.572 -5.155 1.644 1.00 95.06 81 GLY A CA 1
ATOM 573 C C . GLY A 1 81 ? -12.415 -3.937 2.014 1.00 95.06 81 GLY A C 1
ATOM 574 O O . GLY A 1 81 ? -13.137 -3.388 1.179 1.00 95.06 81 GLY A O 1
ATOM 575 N N . ASP A 1 82 ? -12.325 -3.535 3.277 1.00 95.88 82 ASP A N 1
ATOM 576 C CA . ASP A 1 82 ? -12.945 -2.319 3.793 1.00 95.88 82 ASP A CA 1
ATOM 577 C C . ASP A 1 82 ? -12.050 -1.087 3.574 1.00 95.88 82 ASP A C 1
ATOM 579 O O . ASP A 1 82 ? -10.958 -1.161 3.002 1.00 95.88 82 ASP A O 1
ATOM 583 N N . GLU A 1 83 ? -12.530 0.075 4.016 1.00 96.56 83 GLU A N 1
ATOM 584 C CA . GLU A 1 83 ? -11.791 1.332 3.906 1.00 96.56 83 GLU A CA 1
ATOM 585 C C . GLU A 1 83 ? -10.445 1.285 4.641 1.00 96.56 83 GLU A C 1
ATOM 587 O O . GLU A 1 83 ? -9.462 1.827 4.134 1.00 96.56 83 GLU A O 1
ATOM 592 N N . THR A 1 84 ? -10.356 0.588 5.779 1.00 97.50 84 THR A N 1
ATOM 593 C CA . THR A 1 84 ? -9.094 0.431 6.510 1.00 97.50 84 THR A CA 1
ATOM 594 C C . THR A 1 84 ? -8.072 -0.329 5.677 1.00 97.50 84 THR A C 1
ATOM 596 O O . THR A 1 84 ? -6.923 0.104 5.560 1.00 97.50 84 THR A O 1
ATOM 599 N N . MET A 1 85 ? -8.486 -1.424 5.038 1.00 98.06 85 MET A N 1
ATOM 600 C CA . MET A 1 85 ? -7.619 -2.184 4.141 1.00 98.06 85 MET A CA 1
ATOM 601 C C . MET A 1 85 ? -7.189 -1.342 2.937 1.00 98.06 85 MET A C 1
ATOM 603 O O . MET A 1 85 ? -6.009 -1.334 2.598 1.00 98.06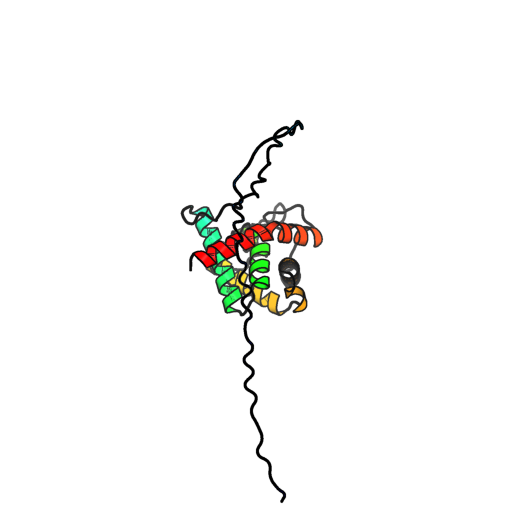 85 MET A O 1
ATOM 607 N N . VAL A 1 86 ? -8.108 -0.583 2.328 1.00 98.19 86 VAL A N 1
ATOM 608 C CA . VAL A 1 86 ? -7.785 0.317 1.207 1.00 98.19 86 VAL A CA 1
ATOM 609 C C . VAL A 1 86 ? -6.759 1.371 1.625 1.00 98.19 86 VAL A C 1
ATOM 611 O O . VAL A 1 86 ? -5.738 1.527 0.953 1.00 98.19 86 VAL A O 1
ATOM 614 N N . LEU A 1 87 ? -6.990 2.070 2.738 1.00 98.31 87 LEU A N 1
ATOM 615 C CA . LEU A 1 87 ? -6.086 3.104 3.241 1.00 98.31 87 LEU A CA 1
ATOM 616 C C . LEU A 1 87 ? -4.726 2.532 3.637 1.00 98.31 87 LEU A C 1
ATOM 618 O O . LEU A 1 87 ? -3.705 3.147 3.339 1.00 98.31 87 LEU A O 1
ATOM 622 N N . GLY A 1 88 ? -4.691 1.350 4.254 1.00 97.88 88 GLY A N 1
ATOM 623 C CA . GLY A 1 88 ? -3.443 0.675 4.593 1.00 97.88 88 GLY A CA 1
ATOM 624 C C . GLY A 1 88 ? -2.640 0.286 3.353 1.00 97.88 88 GLY A C 1
ATOM 625 O O . GLY A 1 88 ? -1.448 0.583 3.267 1.00 97.88 88 GLY A O 1
ATOM 626 N N . THR A 1 89 ? -3.287 -0.305 2.346 1.00 97.94 89 THR A N 1
ATOM 627 C CA . THR A 1 89 ? -2.628 -0.641 1.076 1.00 97.94 89 THR A CA 1
ATOM 628 C C . THR A 1 89 ? -2.126 0.613 0.353 1.00 97.94 89 THR A C 1
ATOM 630 O O . THR A 1 89 ? -0.995 0.626 -0.130 1.00 97.94 89 THR A O 1
ATOM 633 N N . LEU A 1 90 ? -2.914 1.693 0.310 1.00 97.69 90 LEU A N 1
ATOM 634 C CA . LEU A 1 90 ? -2.494 2.965 -0.290 1.00 97.69 90 LEU A CA 1
ATOM 635 C C . LEU A 1 90 ? -1.315 3.600 0.456 1.00 97.69 90 LEU A C 1
ATOM 637 O O . LEU A 1 90 ? -0.377 4.062 -0.195 1.00 97.69 90 LEU A O 1
ATOM 641 N N . ALA A 1 91 ? -1.334 3.589 1.791 1.00 96.56 91 ALA A N 1
ATOM 642 C CA . ALA A 1 91 ? -0.260 4.125 2.623 1.00 96.56 91 ALA A CA 1
ATOM 643 C C . ALA A 1 91 ? 1.041 3.328 2.462 1.00 96.56 91 ALA A C 1
ATOM 645 O O . ALA A 1 91 ? 2.109 3.929 2.355 1.00 96.56 91 ALA A O 1
ATOM 646 N N . ALA A 1 92 ? 0.964 1.995 2.377 1.00 94.81 92 ALA A N 1
ATOM 647 C CA . ALA A 1 92 ? 2.120 1.160 2.058 1.00 94.81 92 ALA A CA 1
ATOM 648 C C . ALA A 1 92 ? 2.679 1.501 0.671 1.00 94.81 92 ALA A C 1
ATOM 650 O O . ALA A 1 92 ? 3.862 1.793 0.534 1.00 94.81 92 ALA A O 1
ATOM 651 N N . ALA A 1 93 ? 1.829 1.524 -0.357 1.00 93.94 93 ALA A N 1
ATOM 652 C CA . ALA A 1 93 ? 2.249 1.815 -1.725 1.00 93.94 93 ALA A CA 1
ATOM 653 C C . ALA A 1 93 ? 2.890 3.209 -1.864 1.00 93.94 93 ALA A C 1
ATOM 655 O O . ALA A 1 93 ? 3.888 3.364 -2.575 1.00 93.94 93 ALA A O 1
ATOM 656 N N . GLU A 1 94 ? 2.359 4.211 -1.160 1.00 93.12 94 GLU A N 1
ATOM 657 C CA . GLU A 1 94 ? 2.928 5.560 -1.123 1.00 93.12 94 GLU A CA 1
ATOM 658 C C . GLU A 1 94 ? 4.280 5.567 -0.407 1.00 93.12 94 GLU A C 1
ATOM 660 O O . GLU A 1 94 ? 5.288 6.009 -0.958 1.00 93.12 94 GLU A O 1
ATOM 665 N N . ALA A 1 95 ? 4.346 4.993 0.794 1.00 90.62 95 ALA A N 1
ATOM 666 C CA . ALA A 1 95 ? 5.564 4.973 1.591 1.00 90.62 95 ALA A CA 1
ATOM 667 C C . ALA A 1 95 ? 6.693 4.149 0.951 1.00 90.62 95 ALA A C 1
ATOM 669 O O . ALA A 1 95 ? 7.876 4.404 1.206 1.00 90.62 95 ALA A O 1
ATOM 670 N N . GLU A 1 96 ? 6.358 3.116 0.182 1.00 87.44 96 GLU A N 1
ATOM 671 C CA . GLU A 1 96 ? 7.330 2.225 -0.450 1.00 87.44 96 GLU A CA 1
ATOM 672 C C . GLU A 1 96 ? 7.780 2.696 -1.820 1.00 87.44 96 GLU A C 1
ATOM 674 O O . GLU A 1 96 ? 8.939 2.473 -2.187 1.00 87.44 96 GLU A O 1
ATOM 679 N N . SER A 1 97 ? 6.887 3.339 -2.573 1.00 86.44 97 SER A N 1
ATOM 680 C CA . SER A 1 97 ? 7.111 3.591 -3.992 1.00 86.44 97 SER A CA 1
ATOM 681 C C . SER A 1 97 ? 6.597 4.938 -4.518 1.00 86.44 97 SER A C 1
ATOM 683 O O . SER A 1 97 ? 6.806 5.225 -5.700 1.00 86.44 97 SER A O 1
ATOM 685 N N . GLY A 1 98 ? 5.935 5.758 -3.697 1.00 88.25 98 GLY A N 1
ATOM 686 C CA . GLY A 1 98 ? 5.268 6.983 -4.155 1.00 88.25 98 GLY A CA 1
ATOM 687 C C . GLY A 1 98 ? 4.211 6.712 -5.235 1.00 88.25 98 GLY A C 1
ATOM 688 O O . GLY A 1 98 ? 4.115 7.476 -6.202 1.00 88.25 98 GLY A O 1
ATOM 689 N N . TRP A 1 99 ? 3.560 5.542 -5.148 1.00 90.31 99 TRP A N 1
ATOM 690 C CA . TRP A 1 99 ? 2.663 4.939 -6.146 1.00 90.31 99 TRP A CA 1
ATOM 691 C C . TRP A 1 99 ? 3.277 4.637 -7.526 1.00 90.31 99 TRP A C 1
ATOM 693 O O . TRP A 1 99 ? 2.551 4.460 -8.513 1.00 90.31 99 TRP A O 1
ATOM 703 N N . TYR A 1 100 ? 4.603 4.503 -7.620 1.00 83.50 100 TYR A N 1
ATOM 704 C CA . TYR A 1 100 ? 5.274 4.061 -8.844 1.00 83.50 100 TYR A CA 1
ATOM 705 C C . TYR A 1 100 ? 5.613 2.575 -8.825 1.00 83.50 100 TYR A C 1
ATOM 707 O O . TYR A 1 100 ? 6.440 2.103 -8.050 1.00 83.50 100 TYR A O 1
ATOM 715 N N . ALA A 1 101 ? 5.068 1.837 -9.784 1.00 71.12 101 ALA A N 1
ATOM 716 C CA . ALA A 1 101 ? 5.521 0.481 -10.057 1.00 71.12 101 ALA A CA 1
ATOM 717 C C . ALA A 1 101 ? 6.836 0.474 -10.867 1.00 71.12 101 ALA A C 1
ATOM 719 O O . ALA A 1 101 ? 7.148 1.416 -11.604 1.00 71.12 101 ALA A O 1
ATOM 720 N N . GLY A 1 102 ? 7.617 -0.602 -10.770 1.00 64.06 102 GLY A N 1
ATOM 721 C CA . GLY A 1 102 ? 8.836 -0.782 -11.567 1.00 64.06 102 GLY A CA 1
ATOM 722 C C . GLY A 1 102 ? 10.021 0.068 -11.131 1.00 64.06 102 GLY A C 1
ATOM 723 O O . GLY A 1 102 ? 10.939 0.324 -11.912 1.00 64.06 102 GLY A O 1
ATOM 724 N N . ASN A 1 103 ? 10.023 0.490 -9.871 1.00 67.94 103 ASN A N 1
ATOM 725 C CA . ASN A 1 103 ? 11.160 1.176 -9.290 1.00 67.94 103 ASN A CA 1
ATOM 726 C C . ASN A 1 103 ? 12.378 0.244 -9.185 1.00 67.94 103 ASN A C 1
ATOM 728 O O . ASN A 1 103 ? 12.272 -0.969 -8.988 1.00 67.94 103 ASN A O 1
ATOM 732 N N . SER A 1 104 ? 13.572 0.828 -9.293 1.00 62.59 104 SER A N 1
ATOM 733 C CA . SER A 1 104 ? 14.824 0.124 -9.001 1.00 62.59 104 SER A CA 1
ATOM 734 C C . SER A 1 104 ? 15.118 0.204 -7.501 1.00 62.59 104 SER A C 1
ATOM 736 O O . SER A 1 104 ? 15.577 1.238 -7.015 1.00 62.59 104 SER A O 1
ATOM 738 N N . GLY A 1 105 ? 14.862 -0.885 -6.777 1.00 59.50 105 GLY A N 1
ATOM 739 C CA . GLY A 1 105 ? 15.200 -1.053 -5.361 1.00 59.50 105 GLY A CA 1
ATOM 740 C C . GLY A 1 105 ? 16.466 -1.895 -5.148 1.00 59.50 105 GLY A C 1
ATOM 741 O O . GLY A 1 105 ? 17.097 -2.362 -6.102 1.00 59.50 105 GLY A O 1
ATOM 742 N N . GLY A 1 106 ? 16.838 -2.108 -3.884 1.00 55.34 106 GLY A N 1
ATOM 743 C CA . GLY A 1 106 ? 17.942 -2.993 -3.490 1.00 55.34 106 GLY A CA 1
ATOM 744 C C . GLY A 1 106 ? 19.241 -2.300 -3.060 1.00 55.34 106 GLY A C 1
ATOM 745 O O . GLY A 1 106 ? 19.496 -1.131 -3.363 1.00 55.34 106 GLY A O 1
ATOM 746 N N . ALA A 1 107 ? 20.065 -3.057 -2.331 1.00 56.88 107 ALA A N 1
ATOM 747 C CA . ALA A 1 107 ? 21.339 -2.614 -1.775 1.00 56.88 107 ALA A CA 1
ATOM 748 C C . ALA A 1 107 ? 22.313 -2.084 -2.845 1.00 56.88 107 ALA A C 1
ATOM 750 O O . ALA A 1 107 ? 22.274 -2.470 -4.020 1.00 56.88 107 ALA A O 1
ATOM 751 N N . ALA A 1 108 ? 23.242 -1.217 -2.425 1.00 54.19 108 ALA A N 1
ATOM 752 C CA . ALA A 1 108 ? 24.288 -0.680 -3.292 1.00 54.19 108 ALA A CA 1
ATOM 753 C C . ALA A 1 108 ? 25.014 -1.812 -4.053 1.00 54.19 108 ALA A C 1
ATOM 755 O O . ALA A 1 108 ? 25.544 -2.743 -3.453 1.00 54.19 108 ALA A O 1
ATOM 756 N N . GLY A 1 109 ? 25.005 -1.744 -5.390 1.00 52.56 109 GLY A N 1
ATOM 757 C CA . GLY A 1 109 ? 25.613 -2.755 -6.266 1.00 52.56 109 GLY A CA 1
ATOM 758 C C . GLY A 1 109 ? 24.703 -3.920 -6.688 1.00 52.56 109 GLY A C 1
ATOM 759 O O . GLY A 1 109 ? 25.114 -4.708 -7.536 1.00 52.56 109 GLY A O 1
ATOM 760 N N . LYS A 1 110 ? 23.466 -4.021 -6.178 1.00 54.19 110 LYS A N 1
ATOM 761 C CA . LYS A 1 110 ? 22.465 -5.025 -6.590 1.00 54.19 110 LYS A CA 1
ATOM 762 C C . LYS A 1 110 ? 21.100 -4.371 -6.824 1.00 54.19 110 LYS A C 1
ATOM 764 O O . LYS A 1 110 ? 20.211 -4.456 -5.983 1.00 54.19 110 LYS A O 1
ATOM 769 N N . ARG A 1 111 ? 20.923 -3.727 -7.984 1.00 63.06 111 ARG A N 1
ATOM 770 C CA . ARG A 1 111 ? 19.606 -3.202 -8.377 1.00 63.06 111 ARG A CA 1
ATOM 771 C C . ARG A 1 111 ? 18.682 -4.370 -8.704 1.00 63.06 111 ARG A C 1
ATOM 773 O O . ARG A 1 111 ? 18.985 -5.158 -9.595 1.00 63.06 111 ARG A O 1
ATOM 780 N N . SER A 1 112 ? 17.582 -4.479 -7.974 1.00 69.88 112 SER A N 1
ATOM 781 C CA . SER A 1 112 ? 16.475 -5.379 -8.285 1.00 69.88 112 SER A CA 1
ATOM 782 C C . SER A 1 112 ? 15.253 -4.535 -8.599 1.00 69.88 112 SER A C 1
ATOM 784 O O . SER A 1 112 ? 15.021 -3.510 -7.959 1.00 69.88 112 SER A O 1
ATOM 786 N N . THR A 1 113 ? 14.465 -4.953 -9.578 1.00 77.00 113 THR A N 1
ATOM 787 C CA . THR A 1 113 ? 13.187 -4.300 -9.833 1.00 77.00 113 THR A CA 1
ATOM 788 C C . THR A 1 113 ? 12.210 -4.691 -8.731 1.00 77.00 113 THR A C 1
ATOM 790 O O . THR A 1 113 ? 12.062 -5.879 -8.423 1.00 77.00 113 THR A O 1
ATOM 793 N N . VAL A 1 114 ? 11.581 -3.699 -8.112 1.00 81.38 114 VAL A N 1
ATOM 794 C CA . VAL A 1 114 ? 10.577 -3.901 -7.068 1.00 81.38 114 VAL A CA 1
ATOM 795 C C . VAL A 1 114 ? 9.196 -3.493 -7.565 1.00 81.38 114 VAL A C 1
ATOM 797 O O . VAL A 1 114 ? 9.064 -2.684 -8.488 1.00 81.38 114 VAL A O 1
ATOM 800 N N . ASP A 1 115 ? 8.173 -4.108 -6.988 1.00 87.00 115 ASP A N 1
ATOM 801 C CA . ASP A 1 115 ? 6.786 -3.714 -7.193 1.00 87.00 115 ASP A CA 1
ATOM 802 C C . ASP A 1 115 ? 6.433 -2.450 -6.384 1.00 87.00 115 ASP A C 1
ATOM 804 O O . ASP A 1 115 ? 7.282 -1.836 -5.732 1.00 87.00 115 ASP A O 1
ATOM 808 N N . VAL A 1 116 ? 5.168 -2.036 -6.471 1.00 89.06 116 VAL A N 1
ATOM 809 C CA . VAL A 1 116 ? 4.642 -0.833 -5.809 1.00 89.06 116 VAL A CA 1
ATOM 810 C C . VAL A 1 116 ? 4.717 -0.902 -4.271 1.00 89.06 116 VAL A C 1
ATOM 812 O O . VAL A 1 116 ? 4.712 0.130 -3.607 1.00 89.06 116 VAL A O 1
ATOM 815 N N . PHE A 1 117 ? 4.858 -2.095 -3.688 1.00 89.69 117 PHE A N 1
ATOM 816 C CA . PHE A 1 117 ? 5.023 -2.297 -2.244 1.00 89.69 117 PHE A CA 1
ATOM 817 C C . PHE A 1 117 ? 6.490 -2.515 -1.856 1.00 89.69 117 PHE A C 1
ATOM 819 O O . PHE A 1 117 ? 6.794 -2.911 -0.733 1.00 89.69 117 PHE A O 1
ATOM 826 N N . GLY A 1 118 ? 7.429 -2.285 -2.777 1.00 83.50 118 GLY A N 1
ATOM 827 C CA . GLY A 1 118 ? 8.856 -2.437 -2.511 1.00 83.50 118 GLY A CA 1
ATOM 828 C C . GLY A 1 118 ? 9.320 -3.893 -2.410 1.00 83.50 118 GLY A C 1
ATOM 829 O O . GLY A 1 118 ? 10.501 -4.135 -2.146 1.00 83.50 118 GLY A O 1
ATOM 830 N N . TRP A 1 119 ? 8.449 -4.874 -2.660 1.00 85.81 119 TRP A N 1
ATOM 831 C CA . TRP A 1 119 ? 8.861 -6.268 -2.735 1.00 85.81 119 TRP A CA 1
ATOM 832 C C . TRP A 1 119 ? 9.533 -6.554 -4.070 1.00 85.81 119 TRP A C 1
ATOM 834 O O . TRP A 1 119 ? 9.256 -5.929 -5.094 1.00 85.81 119 TRP A O 1
ATOM 844 N N . ARG A 1 120 ? 10.434 -7.537 -4.086 1.00 82.06 120 ARG A N 1
ATOM 845 C CA . ARG A 1 120 ? 11.104 -7.933 -5.324 1.00 82.06 120 ARG A CA 1
ATOM 846 C C . ARG A 1 120 ? 10.069 -8.425 -6.336 1.00 82.06 120 ARG A C 1
ATOM 848 O O . ARG A 1 120 ? 9.351 -9.394 -6.077 1.00 82.06 120 ARG A O 1
ATOM 855 N N . SER A 1 121 ? 10.039 -7.779 -7.499 1.00 77.81 121 SER A N 1
ATOM 856 C CA . SER A 1 121 ? 9.144 -8.171 -8.577 1.00 77.81 121 SER A CA 1
ATOM 857 C C . SER A 1 121 ? 9.686 -9.416 -9.277 1.00 77.81 121 SER A C 1
ATOM 859 O O . SER A 1 121 ? 10.856 -9.478 -9.663 1.00 77.81 121 SER A O 1
ATOM 861 N N . SER A 1 122 ? 8.824 -10.415 -9.434 1.00 72.50 122 SER A N 1
ATOM 862 C CA . SER A 1 122 ? 9.037 -11.596 -10.275 1.00 72.50 122 SER A CA 1
ATOM 863 C C . SER A 1 122 ? 8.214 -11.534 -11.565 1.00 72.50 122 SER A C 1
ATOM 865 O O . SER A 1 122 ? 8.183 -12.507 -12.318 1.00 72.50 122 SER A O 1
ATOM 867 N N . TYR A 1 123 ? 7.536 -10.407 -11.823 1.00 76.81 123 TYR A N 1
ATOM 868 C CA . TYR A 1 123 ? 6.603 -10.292 -12.933 1.00 76.81 123 TYR A CA 1
ATOM 869 C C . TYR A 1 123 ? 7.346 -10.280 -14.285 1.00 76.81 123 TYR A C 1
ATOM 871 O O . TYR A 1 123 ? 8.201 -9.417 -14.504 1.00 76.81 123 TYR A O 1
ATOM 879 N N . PRO A 1 124 ? 7.033 -11.203 -15.215 1.00 66.25 124 PRO A N 1
ATOM 880 C CA . PRO A 1 124 ? 7.792 -11.368 -16.456 1.00 66.25 124 PRO A CA 1
ATOM 881 C C . PRO A 1 124 ? 7.557 -10.253 -17.488 1.00 66.25 124 PRO A C 1
ATOM 883 O O . PRO A 1 124 ? 8.393 -10.065 -18.367 1.00 66.25 124 PRO A O 1
ATOM 886 N N . GLY A 1 125 ? 6.454 -9.502 -17.390 1.00 65.25 125 GLY A N 1
ATOM 887 C CA . GLY A 1 125 ? 6.098 -8.423 -18.325 1.00 65.25 125 GLY A CA 1
ATOM 888 C C . GLY A 1 125 ? 6.671 -7.042 -17.989 1.00 65.25 125 GLY A C 1
ATOM 889 O O . GLY A 1 125 ? 6.204 -6.052 -18.543 1.00 65.25 125 GLY A O 1
ATOM 890 N N . GLY A 1 126 ? 7.645 -6.962 -17.077 1.00 71.69 126 GLY A N 1
ATOM 891 C CA . GLY A 1 126 ? 8.178 -5.695 -16.571 1.00 71.69 126 GLY A CA 1
ATOM 892 C C . GLY A 1 126 ? 7.347 -5.166 -15.404 1.00 71.69 126 GLY A C 1
ATOM 893 O O . GLY A 1 126 ? 6.116 -5.116 -15.455 1.00 71.69 126 GLY A O 1
ATOM 894 N N . ALA A 1 127 ? 8.024 -4.796 -14.321 1.00 71.31 127 ALA A N 1
ATOM 895 C CA . ALA A 1 127 ? 7.381 -4.370 -13.080 1.00 71.31 127 ALA A CA 1
ATOM 896 C C . ALA A 1 127 ? 6.720 -2.986 -13.191 1.00 71.31 127 ALA A C 1
ATOM 898 O O . ALA A 1 127 ? 5.969 -2.589 -12.311 1.00 71.31 127 ALA A O 1
ATOM 899 N N . GLU A 1 128 ? 7.016 -2.243 -14.253 1.00 74.19 128 GLU A N 1
ATOM 900 C CA . GLU A 1 128 ? 6.459 -0.934 -14.564 1.00 74.19 128 GLU A CA 1
ATOM 901 C C . GLU A 1 128 ? 5.064 -0.992 -15.202 1.00 74.19 128 GLU A C 1
ATOM 903 O O . GLU A 1 128 ? 4.373 0.031 -15.245 1.00 74.19 128 GLU A O 1
ATOM 908 N N . SER A 1 129 ? 4.660 -2.162 -15.703 1.00 80.19 129 SER A N 1
ATOM 909 C CA . SER A 1 129 ? 3.390 -2.356 -16.400 1.00 80.19 129 SER A CA 1
ATOM 910 C C . SER A 1 129 ? 2.191 -2.274 -15.449 1.00 80.19 129 SER A C 1
ATOM 912 O O . SER A 1 129 ? 2.280 -2.661 -14.285 1.00 80.19 129 SER A O 1
ATOM 914 N N . GLY A 1 130 ? 1.032 -1.836 -15.958 1.00 84.00 130 GLY A N 1
ATOM 915 C CA . GLY A 1 130 ? -0.212 -1.843 -15.174 1.00 84.00 130 GLY A CA 1
ATOM 916 C C . GLY A 1 130 ? -0.568 -3.244 -14.663 1.00 84.00 130 GLY A C 1
ATOM 917 O O . GLY A 1 130 ? -0.962 -3.401 -13.516 1.00 84.00 130 GLY A O 1
ATOM 918 N N . GLN A 1 131 ? -0.309 -4.281 -15.464 1.00 86.81 131 GLN A N 1
ATOM 919 C CA . GLN A 1 131 ? -0.514 -5.674 -15.057 1.00 86.81 131 GLN A CA 1
ATOM 920 C C . GLN A 1 131 ? 0.403 -6.096 -13.901 1.00 86.81 131 GLN A C 1
ATOM 922 O O . GLN A 1 131 ? -0.020 -6.873 -13.048 1.00 86.81 131 GLN A O 1
ATOM 927 N N . ALA A 1 132 ? 1.638 -5.587 -13.844 1.00 86.12 132 ALA A N 1
ATOM 928 C CA . ALA A 1 132 ? 2.517 -5.825 -12.705 1.00 86.12 132 ALA A CA 1
ATOM 929 C C . ALA A 1 132 ? 2.009 -5.131 -11.438 1.00 86.12 132 ALA A C 1
ATOM 931 O O . ALA A 1 132 ? 2.078 -5.729 -10.366 1.00 86.12 132 ALA A O 1
ATOM 932 N N . THR A 1 133 ? 1.471 -3.911 -11.554 1.00 90.19 133 THR A N 1
ATOM 933 C CA . THR A 1 133 ? 0.803 -3.233 -10.435 1.00 90.19 133 THR A CA 1
ATOM 934 C C . THR A 1 133 ? -0.370 -4.062 -9.934 1.00 90.19 133 THR A C 1
ATOM 936 O O . THR A 1 133 ? -0.427 -4.375 -8.751 1.00 90.19 133 THR A O 1
ATOM 939 N N . GLU A 1 134 ? -1.276 -4.476 -10.821 1.00 92.88 134 GLU A N 1
ATOM 940 C CA . GLU A 1 134 ? -2.440 -5.280 -10.441 1.00 92.88 134 GLU A CA 1
ATOM 941 C C . GLU A 1 134 ? -2.027 -6.601 -9.785 1.00 92.88 134 GLU A C 1
ATOM 943 O O . GLU A 1 134 ? -2.531 -6.931 -8.716 1.00 92.88 134 GLU A O 1
ATOM 948 N N . ALA A 1 135 ? -1.048 -7.312 -10.352 1.00 91.31 135 ALA A N 1
ATOM 949 C CA . ALA A 1 135 ? -0.521 -8.542 -9.767 1.00 91.31 135 ALA A CA 1
ATOM 950 C C . ALA A 1 135 ? 0.102 -8.319 -8.379 1.00 91.31 135 ALA A C 1
ATOM 952 O O . ALA A 1 135 ? -0.045 -9.164 -7.498 1.00 91.31 135 ALA A O 1
ATOM 953 N N . ALA A 1 136 ? 0.775 -7.186 -8.161 1.00 92.00 136 ALA A N 1
ATOM 954 C CA . ALA A 1 136 ? 1.322 -6.837 -6.855 1.00 92.00 136 ALA A CA 1
ATOM 955 C C . ALA A 1 136 ? 0.217 -6.555 -5.829 1.00 92.00 136 ALA A C 1
ATOM 957 O O . ALA A 1 136 ? 0.339 -6.981 -4.684 1.00 92.00 136 ALA A O 1
ATOM 958 N N . VAL A 1 137 ? -0.867 -5.878 -6.226 1.00 95.25 137 VAL A N 1
ATOM 959 C CA . VAL A 1 137 ? -2.027 -5.633 -5.349 1.00 95.25 137 VAL A CA 1
ATOM 960 C C . VAL A 1 137 ? -2.753 -6.936 -5.033 1.00 95.25 137 VAL A C 1
ATOM 962 O O . VAL A 1 137 ? -3.102 -7.174 -3.879 1.00 95.25 137 VAL A O 1
ATOM 965 N N . GLU A 1 138 ? -2.938 -7.808 -6.022 1.00 95.38 138 GLU A N 1
ATOM 966 C CA . GLU A 1 138 ? -3.523 -9.129 -5.795 1.00 95.38 138 GLU A CA 1
ATOM 967 C C . GLU A 1 138 ? -2.688 -9.936 -4.803 1.00 95.38 138 GLU A C 1
ATOM 969 O O . GLU A 1 138 ? -3.234 -10.457 -3.831 1.00 95.38 138 GLU A O 1
ATOM 974 N N . HIS A 1 139 ? -1.365 -9.951 -4.977 1.00 94.00 139 HIS A N 1
ATOM 975 C CA . HIS A 1 139 ? -0.452 -10.613 -4.051 1.00 94.00 139 HIS A CA 1
ATOM 976 C C . HIS A 1 139 ? -0.478 -9.981 -2.653 1.00 94.00 139 HIS A C 1
ATOM 978 O O . HIS A 1 139 ? -0.516 -10.701 -1.659 1.00 94.00 139 HIS A O 1
ATOM 984 N N . PHE A 1 140 ? -0.523 -8.648 -2.546 1.00 95.50 140 PHE A N 1
ATOM 985 C CA . PHE A 1 140 ? -0.698 -7.963 -1.260 1.00 95.50 140 PHE A CA 1
ATOM 986 C C . PHE A 1 140 ? -1.961 -8.459 -0.547 1.00 95.50 140 PHE A C 1
ATOM 988 O O . PHE A 1 140 ? -1.929 -8.759 0.645 1.00 95.50 140 PHE A O 1
ATOM 995 N N . MET A 1 141 ? -3.061 -8.617 -1.286 1.00 97.12 141 MET A N 1
ATOM 996 C CA . MET A 1 141 ? -4.318 -9.133 -0.748 1.00 97.12 141 MET A CA 1
ATOM 997 C C . MET A 1 141 ? -4.265 -10.629 -0.402 1.00 97.12 141 MET A C 1
ATOM 999 O O . MET A 1 141 ? -4.909 -11.043 0.561 1.00 97.12 141 MET A O 1
ATOM 1003 N N . ASP A 1 142 ? -3.468 -11.434 -1.112 1.00 96.38 142 ASP A N 1
ATOM 1004 C CA . ASP A 1 142 ? -3.214 -12.832 -0.734 1.00 96.38 142 ASP A CA 1
ATOM 1005 C C . ASP A 1 142 ? -2.459 -12.912 0.598 1.00 96.38 142 ASP A C 1
ATOM 1007 O O . ASP A 1 142 ? -2.817 -13.704 1.471 1.00 96.38 142 ASP A O 1
ATOM 1011 N N . VAL A 1 143 ? -1.461 -12.048 0.805 1.00 95.75 143 VAL A N 1
ATOM 1012 C CA . VAL A 1 143 ? -0.749 -11.948 2.087 1.00 95.75 143 VAL A CA 1
ATOM 1013 C C . VAL A 1 143 ? -1.681 -11.408 3.179 1.00 95.75 143 VAL A C 1
ATOM 1015 O O . VAL A 1 143 ? -1.693 -11.937 4.292 1.00 95.75 143 VAL A O 1
ATOM 1018 N N . ALA A 1 144 ? -2.543 -10.439 2.864 1.00 96.25 144 ALA A N 1
ATOM 1019 C CA . ALA A 1 144 ? -3.548 -9.900 3.784 1.00 96.25 144 ALA A CA 1
ATOM 1020 C C . ALA A 1 144 ? -4.597 -10.921 4.254 1.00 96.25 144 ALA A C 1
ATOM 1022 O O . ALA A 1 144 ? -5.240 -10.721 5.287 1.00 96.25 144 ALA A O 1
ATOM 1023 N N . ALA A 1 145 ? -4.774 -12.030 3.538 1.00 95.00 145 ALA A N 1
ATOM 1024 C CA . ALA A 1 145 ? -5.611 -13.136 3.997 1.00 95.00 145 ALA A CA 1
ATOM 1025 C C . ALA A 1 145 ? -4.945 -13.970 5.110 1.00 95.00 145 ALA A C 1
ATOM 1027 O O . ALA A 1 145 ? -5.627 -14.735 5.790 1.00 95.00 145 ALA A O 1
ATOM 1028 N N . THR A 1 146 ? -3.629 -13.832 5.300 1.00 95.00 146 THR A N 1
ATOM 1029 C CA . THR A 1 146 ? -2.849 -14.580 6.301 1.00 95.00 146 THR A CA 1
ATOM 1030 C C . THR A 1 146 ? -2.622 -13.811 7.601 1.00 95.00 146 THR A C 1
ATOM 1032 O O . THR A 1 146 ? -2.257 -14.419 8.608 1.00 95.00 146 THR A O 1
ATOM 1035 N N . VAL A 1 147 ? -2.834 -12.490 7.594 1.00 94.75 147 VAL A N 1
ATOM 1036 C CA . VAL A 1 147 ? -2.633 -11.651 8.780 1.00 94.75 147 VAL A CA 1
ATOM 1037 C C . VAL A 1 147 ? -3.834 -11.724 9.730 1.00 94.75 147 VAL A C 1
ATOM 1039 O O . VAL A 1 147 ? -4.966 -11.922 9.275 1.00 94.75 147 VAL A O 1
ATOM 1042 N N . PRO A 1 148 ? -3.621 -11.555 11.047 1.00 92.75 148 PRO A N 1
ATOM 1043 C CA . PRO A 1 148 ? -4.706 -11.607 12.017 1.00 92.75 148 PRO A CA 1
ATOM 1044 C C . PRO A 1 148 ? -5.762 -10.507 11.777 1.00 92.75 148 PRO A C 1
ATOM 1046 O O . PRO A 1 148 ? -5.382 -9.363 11.495 1.00 92.75 148 PRO A O 1
ATOM 1049 N N . PRO A 1 149 ? -7.073 -10.805 11.882 1.00 90.12 149 PRO A N 1
ATOM 1050 C CA . PRO A 1 149 ? -8.139 -9.832 11.629 1.00 90.12 149 PRO A CA 1
ATOM 1051 C C . PRO A 1 149 ? -8.066 -8.568 12.489 1.00 90.12 149 PRO A C 1
ATOM 1053 O O . PRO A 1 149 ? -8.440 -7.505 12.009 1.00 90.12 149 PRO A O 1
ATOM 1056 N N . GLU A 1 150 ? -7.556 -8.665 13.717 1.00 91.81 150 GLU A N 1
ATOM 1057 C CA . GLU A 1 150 ? -7.376 -7.541 14.645 1.00 91.81 150 GLU A CA 1
ATOM 1058 C C . GLU A 1 150 ? -6.470 -6.433 14.094 1.00 91.81 150 GLU A C 1
ATOM 1060 O O . GLU A 1 150 ? -6.619 -5.273 14.454 1.00 91.81 150 GLU A O 1
ATOM 1065 N N . THR A 1 151 ? -5.580 -6.756 13.151 1.00 92.12 151 THR A N 1
ATOM 1066 C CA . THR A 1 151 ? -4.723 -5.746 12.511 1.00 92.12 151 THR A CA 1
ATOM 1067 C C . THR A 1 151 ? -5.514 -4.771 11.637 1.00 92.12 151 THR A C 1
ATOM 1069 O O . THR A 1 151 ? -4.990 -3.724 11.283 1.00 92.12 151 THR A O 1
ATOM 1072 N N . ARG A 1 152 ? -6.774 -5.082 11.296 1.00 91.94 152 ARG A N 1
ATOM 1073 C CA . ARG A 1 152 ? -7.651 -4.259 10.444 1.00 91.94 152 ARG A CA 1
ATOM 1074 C C . ARG A 1 152 ? -8.364 -3.131 11.191 1.00 91.94 152 ARG A C 1
ATOM 1076 O O . ARG A 1 152 ? -9.125 -2.397 10.568 1.00 91.94 152 ARG A O 1
ATOM 1083 N N . ASP A 1 153 ? -8.123 -2.980 12.491 1.00 94.12 153 ASP A N 1
ATOM 1084 C CA . ASP A 1 153 ? -8.647 -1.851 13.267 1.00 94.12 153 ASP A CA 1
ATOM 1085 C C . ASP A 1 153 ? -7.860 -0.551 12.995 1.00 94.12 153 ASP A C 1
ATOM 1087 O O . ASP A 1 153 ? -8.378 0.545 13.218 1.00 94.12 153 ASP A O 1
ATOM 1091 N N . ASP A 1 154 ? -6.636 -0.660 12.462 1.00 97.12 154 ASP A N 1
ATOM 1092 C CA . ASP A 1 154 ? -5.781 0.466 12.089 1.00 97.12 154 ASP A CA 1
ATOM 1093 C C . ASP A 1 154 ? -5.119 0.233 10.712 1.00 97.12 154 ASP A C 1
ATOM 1095 O O . ASP A 1 154 ? -4.524 -0.820 10.472 1.00 97.12 154 ASP A O 1
ATOM 1099 N N . PRO A 1 155 ? -5.185 1.200 9.775 1.00 97.31 155 PRO A N 1
ATOM 1100 C CA . PRO A 1 155 ? -4.664 1.011 8.419 1.00 97.31 155 PRO A CA 1
ATOM 1101 C C . PRO A 1 155 ? -3.142 0.825 8.379 1.00 97.31 155 PRO A C 1
ATOM 1103 O O . PRO A 1 155 ? -2.634 0.119 7.506 1.00 97.31 155 PRO A O 1
ATOM 1106 N N . VAL A 1 156 ? -2.397 1.432 9.307 1.00 97.19 156 VAL A N 1
ATOM 1107 C CA . VAL A 1 156 ? -0.936 1.302 9.378 1.00 97.19 156 VAL A CA 1
ATOM 1108 C C . VAL A 1 156 ? -0.562 -0.043 9.974 1.00 97.19 156 VAL A C 1
ATOM 1110 O O . VAL A 1 156 ? 0.308 -0.720 9.427 1.00 97.19 156 VAL A O 1
ATOM 1113 N N . GLU A 1 157 ? -1.216 -0.455 11.057 1.00 96.75 157 GLU A N 1
ATOM 1114 C CA . GLU A 1 157 ? -0.994 -1.769 11.657 1.00 96.75 157 GLU A CA 1
ATOM 1115 C C . GLU A 1 157 ? -1.293 -2.889 10.657 1.00 96.75 157 GLU A C 1
ATOM 1117 O O . GLU A 1 157 ? -0.448 -3.770 10.472 1.00 96.75 157 GLU A O 1
ATOM 1122 N N . PHE A 1 158 ? -2.421 -2.801 9.946 1.00 97.56 158 PHE A N 1
ATOM 1123 C CA . PHE A 1 158 ? -2.774 -3.699 8.850 1.00 97.56 158 PHE A CA 1
ATOM 1124 C C . PHE A 1 158 ? -1.661 -3.755 7.803 1.00 97.56 158 PHE A C 1
ATOM 1126 O O . PHE A 1 158 ? -1.114 -4.821 7.520 1.00 97.56 158 PHE A O 1
ATOM 1133 N N . ALA A 1 159 ? -1.281 -2.602 7.252 1.00 96.56 159 ALA A N 1
ATOM 1134 C CA . ALA A 1 159 ? -0.290 -2.516 6.191 1.00 96.56 159 ALA A CA 1
ATOM 1135 C C . ALA A 1 159 ? 1.072 -3.084 6.610 1.00 96.56 159 ALA A C 1
ATOM 1137 O O . ALA A 1 159 ? 1.680 -3.852 5.865 1.00 96.56 159 ALA A O 1
ATOM 1138 N N . VAL A 1 160 ? 1.538 -2.763 7.820 1.00 94.94 160 VAL A N 1
ATOM 1139 C CA . VAL A 1 160 ? 2.789 -3.302 8.366 1.00 94.94 160 VAL A CA 1
ATOM 1140 C C . VAL A 1 160 ? 2.677 -4.806 8.604 1.00 94.94 160 VAL A C 1
ATOM 1142 O O . VAL A 1 160 ? 3.617 -5.538 8.298 1.00 94.94 160 VAL A O 1
ATOM 1145 N N . ALA A 1 161 ? 1.549 -5.301 9.115 1.00 95.56 161 ALA A N 1
ATOM 1146 C CA . ALA A 1 161 ? 1.343 -6.734 9.293 1.00 95.56 161 ALA A CA 1
ATOM 1147 C C . ALA A 1 161 ? 1.436 -7.482 7.957 1.00 95.56 161 ALA A C 1
ATOM 1149 O O . ALA A 1 161 ? 2.148 -8.483 7.879 1.00 95.56 161 ALA A O 1
ATOM 1150 N N . VAL A 1 162 ? 0.797 -6.968 6.901 1.00 96.19 162 VAL A N 1
ATOM 1151 C CA . VAL A 1 162 ? 0.876 -7.548 5.551 1.00 96.19 162 VAL A CA 1
ATOM 1152 C C . VAL A 1 162 ? 2.306 -7.502 5.028 1.00 96.19 162 VAL A C 1
ATOM 1154 O O . VAL A 1 162 ? 2.831 -8.519 4.579 1.00 96.19 162 VAL A O 1
ATOM 1157 N N . GLN A 1 163 ? 2.974 -6.356 5.157 1.00 92.50 163 GLN A N 1
ATOM 1158 C CA . GLN A 1 163 ? 4.329 -6.166 4.653 1.00 92.50 163 GLN A CA 1
ATOM 1159 C C . GLN A 1 163 ? 5.315 -7.198 5.222 1.00 92.50 163 GLN A C 1
ATOM 1161 O O . GLN A 1 163 ? 6.121 -7.769 4.486 1.00 92.50 163 GLN A O 1
ATOM 1166 N N . PHE A 1 164 ? 5.234 -7.455 6.531 1.00 91.75 164 PHE A N 1
ATOM 1167 C CA . PHE A 1 164 ? 6.115 -8.387 7.239 1.00 91.75 164 PHE A CA 1
ATOM 1168 C C . PHE A 1 164 ? 5.656 -9.853 7.181 1.00 91.75 164 PHE A C 1
ATOM 1170 O O . PHE A 1 164 ? 6.448 -10.736 7.514 1.00 91.75 164 PHE A O 1
ATOM 1177 N N . ALA A 1 165 ? 4.419 -10.128 6.763 1.00 92.56 165 ALA A N 1
ATOM 1178 C CA . ALA A 1 165 ? 3.918 -11.486 6.550 1.00 92.56 165 ALA A CA 1
ATOM 1179 C C . ALA A 1 165 ? 4.306 -12.067 5.176 1.00 92.56 165 ALA A C 1
ATOM 1181 O O . ALA A 1 165 ? 4.154 -13.270 4.959 1.00 92.56 165 ALA A O 1
ATOM 1182 N N . ASP A 1 166 ? 4.822 -11.249 4.251 1.00 90.38 166 ASP A N 1
ATOM 1183 C CA . ASP A 1 166 ? 5.190 -11.707 2.911 1.00 90.38 166 ASP A CA 1
ATOM 1184 C C . ASP A 1 166 ? 6.325 -12.759 2.944 1.00 90.38 166 ASP A C 1
ATOM 1186 O O . ASP A 1 166 ? 7.420 -12.492 3.457 1.00 90.38 166 ASP A O 1
ATOM 1190 N N . PRO A 1 167 ? 6.122 -13.950 2.347 1.00 84.56 167 PRO A N 1
ATOM 1191 C CA . PRO A 1 167 ? 7.086 -15.049 2.403 1.00 84.56 167 PRO A CA 1
ATOM 1192 C C . PRO A 1 167 ? 8.368 -14.804 1.593 1.00 84.56 167 PRO A C 1
ATOM 1194 O O . PRO A 1 167 ? 9.348 -15.530 1.768 1.00 84.56 167 PRO A O 1
ATOM 1197 N N . ARG A 1 168 ? 8.402 -13.801 0.705 1.00 81.75 168 ARG A N 1
ATOM 1198 C CA . ARG A 1 168 ? 9.613 -13.398 -0.032 1.00 81.75 168 ARG A CA 1
ATOM 1199 C C . ARG A 1 168 ? 10.625 -12.697 0.876 1.00 81.75 168 ARG A C 1
ATOM 1201 O O . ARG A 1 168 ? 11.777 -12.551 0.470 1.00 81.75 168 ARG A O 1
ATOM 1208 N N . GLY A 1 169 ? 10.211 -12.305 2.082 1.00 74.81 169 GLY A N 1
ATOM 1209 C CA . GLY A 1 169 ? 11.029 -11.592 3.050 1.00 74.81 169 GLY A CA 1
ATOM 1210 C C . GLY A 1 169 ? 11.127 -10.115 2.694 1.00 74.81 169 GLY A C 1
ATOM 1211 O O . GLY A 1 169 ? 11.891 -9.719 1.813 1.00 74.81 169 GLY A O 1
ATOM 1212 N N . TYR A 1 170 ? 10.353 -9.289 3.392 1.00 78.75 170 TYR A N 1
ATOM 1213 C CA . TYR A 1 170 ? 10.489 -7.841 3.305 1.00 78.75 170 TYR A CA 1
ATOM 1214 C C . TYR A 1 170 ? 11.737 -7.365 4.061 1.00 78.75 170 TYR A C 1
ATOM 1216 O O . TYR A 1 170 ? 11.939 -7.711 5.225 1.00 78.75 170 TYR A O 1
ATOM 1224 N N . ASP A 1 171 ? 12.564 -6.557 3.393 1.00 78.12 171 ASP A N 1
ATOM 1225 C CA . ASP A 1 171 ? 13.755 -5.932 3.971 1.00 78.12 171 ASP A CA 1
ATOM 1226 C C . ASP A 1 171 ? 13.604 -4.400 3.942 1.00 78.12 171 ASP A C 1
ATOM 1228 O O . ASP A 1 171 ? 13.756 -3.792 2.872 1.00 78.12 171 ASP A O 1
ATOM 1232 N N . PRO A 1 172 ? 13.347 -3.760 5.101 1.00 76.50 172 PRO A N 1
ATOM 1233 C CA . PRO A 1 172 ? 13.230 -2.309 5.205 1.00 76.50 172 PRO A CA 1
ATOM 1234 C C . PRO A 1 172 ? 14.472 -1.552 4.709 1.00 76.50 172 PRO A C 1
ATOM 1236 O O . PRO A 1 172 ? 14.346 -0.425 4.231 1.00 76.50 172 PRO A O 1
ATOM 1239 N N . GLY A 1 173 ? 15.663 -2.159 4.766 1.00 71.88 173 GLY A N 1
ATOM 1240 C CA . GLY A 1 173 ? 16.910 -1.534 4.316 1.00 71.88 173 GLY A CA 1
ATOM 1241 C C . GLY A 1 173 ? 17.019 -1.389 2.794 1.00 71.88 173 GLY A C 1
ATOM 1242 O O . GLY A 1 173 ? 17.878 -0.658 2.301 1.00 71.88 173 GLY A O 1
ATOM 1243 N N . ASN A 1 174 ? 16.146 -2.061 2.036 1.00 73.31 174 ASN A N 1
ATOM 1244 C CA . ASN A 1 174 ? 16.163 -2.087 0.572 1.00 73.31 174 ASN A CA 1
ATOM 1245 C C . ASN A 1 174 ? 15.035 -1.277 -0.085 1.00 73.31 174 ASN A C 1
ATOM 1247 O O . ASN A 1 174 ? 14.873 -1.365 -1.309 1.00 73.31 174 ASN A O 1
ATOM 1251 N N . ARG A 1 175 ? 14.270 -0.492 0.684 1.00 73.19 175 ARG A N 1
ATOM 1252 C CA . ARG A 1 175 ? 13.145 0.291 0.153 1.00 73.19 175 ARG A CA 1
ATOM 1253 C C . ARG A 1 175 ? 13.627 1.359 -0.826 1.00 73.19 175 ARG A C 1
ATOM 1255 O O . ARG A 1 175 ? 14.734 1.893 -0.720 1.00 73.19 175 ARG A O 1
ATOM 1262 N N . VAL A 1 176 ? 12.763 1.709 -1.775 1.00 72.25 176 VAL A N 1
ATOM 1263 C CA . VAL A 1 176 ? 13.082 2.672 -2.843 1.00 72.25 176 VAL A CA 1
ATOM 1264 C C . VAL A 1 176 ? 13.250 4.075 -2.270 1.00 72.25 176 VAL A C 1
ATOM 1266 O O . VAL A 1 176 ? 14.253 4.737 -2.541 1.00 72.25 176 VAL A O 1
ATOM 1269 N N . PHE A 1 177 ? 12.296 4.500 -1.440 1.00 65.12 177 PHE A N 1
ATOM 1270 C CA . PHE A 1 177 ? 12.241 5.852 -0.877 1.00 65.12 177 PHE A CA 1
ATOM 1271 C C . PHE A 1 177 ? 12.812 5.955 0.546 1.00 65.12 177 PHE A C 1
ATOM 1273 O O . PHE A 1 177 ? 12.858 7.046 1.114 1.00 65.12 177 PHE A O 1
ATOM 1280 N N . SER A 1 178 ? 13.308 4.851 1.122 1.00 62.34 178 SER A N 1
ATOM 1281 C CA . SER A 1 178 ? 14.014 4.864 2.408 1.00 62.34 178 SER A CA 1
ATOM 1282 C C . SER A 1 178 ? 15.122 3.811 2.461 1.00 62.34 178 SER A C 1
ATOM 1284 O O . SER A 1 178 ? 14.868 2.640 2.701 1.00 62.34 178 SER A O 1
ATOM 1286 N N . ARG A 1 179 ? 16.379 4.228 2.270 1.00 57.66 179 ARG A N 1
ATOM 1287 C CA . ARG A 1 179 ? 17.559 3.349 2.441 1.00 57.66 179 ARG A CA 1
ATOM 1288 C C . ARG A 1 179 ? 18.130 3.357 3.862 1.00 57.66 179 ARG A C 1
ATOM 1290 O O . ARG A 1 179 ? 19.105 2.667 4.138 1.00 57.66 179 ARG A O 1
ATOM 1297 N N . THR A 1 180 ? 17.575 4.192 4.737 1.00 50.88 180 THR A N 1
ATOM 1298 C CA . THR A 1 180 ? 18.035 4.396 6.119 1.00 50.88 180 THR A CA 1
ATOM 1299 C C . THR A 1 180 ? 17.151 3.708 7.153 1.00 50.88 180 THR A C 1
ATOM 1301 O O . THR A 1 180 ? 17.604 3.507 8.276 1.00 50.88 180 THR A O 1
ATOM 1304 N N . SER A 1 181 ? 15.921 3.331 6.794 1.00 59.00 181 SER A N 1
ATOM 1305 C CA . SER A 1 181 ? 15.025 2.589 7.683 1.00 59.00 181 SER A CA 1
ATOM 1306 C C . SER A 1 181 ? 15.462 1.133 7.759 1.00 59.00 181 SER A C 1
ATOM 1308 O O . SER A 1 181 ? 15.533 0.469 6.734 1.00 59.00 181 SER A O 1
ATOM 1310 N N . THR A 1 182 ? 15.757 0.621 8.951 1.00 64.38 182 THR A N 1
ATOM 1311 C CA . THR A 1 182 ? 16.219 -0.778 9.112 1.00 64.38 182 THR A CA 1
ATOM 1312 C C . THR A 1 182 ? 15.360 -1.596 10.069 1.00 64.38 182 THR A C 1
ATOM 1314 O O . THR A 1 182 ? 15.580 -2.798 10.206 1.00 64.38 182 THR A O 1
ATOM 1317 N N . ASN A 1 183 ? 14.364 -0.984 10.714 1.00 79.31 183 ASN A N 1
ATOM 1318 C CA . ASN A 1 183 ? 13.514 -1.650 11.698 1.00 79.31 183 ASN A CA 1
ATOM 1319 C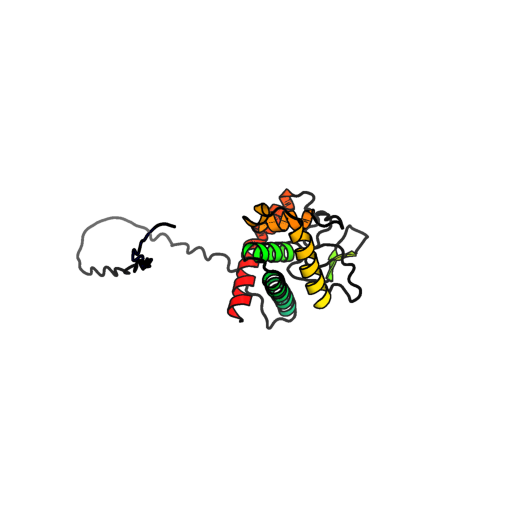 C . ASN A 1 183 ? 12.014 -1.440 11.413 1.00 79.31 183 ASN A C 1
ATOM 1321 O O . ASN A 1 183 ? 11.622 -0.648 10.556 1.00 79.31 183 ASN A O 1
ATOM 1325 N N . ARG A 1 184 ? 11.170 -2.190 12.130 1.00 86.31 184 ARG A N 1
ATOM 1326 C CA . ARG A 1 184 ? 9.707 -2.157 11.990 1.00 86.31 184 ARG A CA 1
ATOM 1327 C C . ARG A 1 184 ? 9.100 -0.807 12.390 1.00 86.31 184 ARG A C 1
ATOM 1329 O O . ARG A 1 184 ? 8.170 -0.361 11.726 1.00 86.31 184 ARG A O 1
ATOM 1336 N N . ASP A 1 185 ? 9.639 -0.145 13.409 1.00 88.06 185 ASP A N 1
ATOM 1337 C CA . ASP A 1 185 ? 9.119 1.136 13.913 1.00 88.06 185 ASP A CA 1
ATOM 1338 C C . ASP A 1 185 ? 9.295 2.268 12.890 1.00 88.06 185 ASP A C 1
ATOM 1340 O O . ASP A 1 185 ? 8.418 3.121 12.721 1.00 88.06 185 ASP A O 1
ATOM 1344 N N . ASP A 1 186 ? 10.389 2.238 12.127 1.00 86.75 186 ASP A N 1
ATOM 1345 C CA . ASP A 1 186 ? 10.612 3.152 11.010 1.00 86.75 186 ASP A CA 1
ATOM 1346 C C . ASP A 1 186 ? 9.574 2.935 9.899 1.00 86.75 186 ASP A C 1
ATOM 1348 O O . ASP A 1 186 ? 9.122 3.891 9.265 1.00 86.75 186 ASP A O 1
ATOM 1352 N N . VAL A 1 187 ? 9.188 1.679 9.644 1.00 88.75 187 VAL A N 1
ATOM 1353 C CA . VAL A 1 187 ? 8.155 1.337 8.653 1.00 88.75 187 VAL A CA 1
ATOM 1354 C C . VAL A 1 187 ? 6.801 1.862 9.115 1.00 88.75 187 VAL A C 1
ATOM 1356 O O . VAL A 1 187 ? 6.156 2.576 8.351 1.00 88.75 187 VAL A O 1
ATOM 1359 N N . VAL A 1 188 ? 6.427 1.613 10.376 1.00 92.94 188 VAL A N 1
ATOM 1360 C CA . VAL A 1 188 ? 5.208 2.163 10.999 1.00 92.94 188 VAL A CA 1
ATOM 1361 C C . VAL A 1 188 ? 5.177 3.684 10.861 1.00 92.94 188 VAL A C 1
ATOM 1363 O O . VAL A 1 188 ? 4.200 4.239 10.367 1.00 92.94 188 VAL A O 1
ATOM 1366 N N . THR A 1 189 ? 6.270 4.364 11.216 1.00 91.44 189 THR A N 1
ATOM 1367 C CA . THR A 1 189 ? 6.372 5.829 11.131 1.00 91.44 189 THR A CA 1
ATOM 1368 C C . THR A 1 189 ? 6.182 6.328 9.701 1.00 91.44 189 THR A C 1
ATOM 1370 O O . THR A 1 189 ? 5.492 7.320 9.474 1.00 91.44 189 THR A O 1
ATOM 1373 N N . LYS A 1 190 ? 6.773 5.644 8.717 1.00 89.81 190 LYS A N 1
ATOM 1374 C CA . LYS A 1 190 ? 6.632 6.012 7.304 1.00 89.81 190 LYS A CA 1
ATOM 1375 C C . LYS A 1 190 ? 5.216 5.787 6.789 1.00 89.81 190 LYS A C 1
ATOM 1377 O O . LYS A 1 190 ? 4.704 6.650 6.093 1.00 89.81 190 LYS A O 1
ATOM 1382 N N . TYR A 1 191 ? 4.586 4.674 7.143 1.00 93.75 191 TYR A N 1
ATOM 1383 C CA . TYR A 1 191 ? 3.228 4.366 6.695 1.00 93.75 191 TYR A CA 1
ATOM 1384 C C . TYR A 1 191 ? 2.230 5.338 7.327 1.00 93.75 191 TYR A C 1
ATOM 1386 O O . TYR A 1 191 ? 1.371 5.873 6.634 1.00 93.75 191 TYR A O 1
ATOM 1394 N N . ALA A 1 192 ? 2.407 5.659 8.611 1.00 95.56 192 ALA A N 1
ATOM 1395 C CA . ALA A 1 192 ? 1.627 6.689 9.286 1.00 95.56 192 ALA A CA 1
ATOM 1396 C C . ALA A 1 192 ? 1.816 8.073 8.649 1.00 95.56 192 ALA A C 1
ATOM 1398 O O . ALA A 1 192 ? 0.846 8.812 8.499 1.00 95.56 192 ALA A O 1
ATOM 1399 N N . ALA A 1 193 ? 3.040 8.416 8.236 1.00 92.69 193 ALA A N 1
ATOM 1400 C CA . ALA A 1 193 ? 3.318 9.672 7.547 1.00 92.69 193 ALA A CA 1
ATOM 1401 C C . ALA A 1 193 ? 2.686 9.752 6.149 1.00 92.69 193 ALA A C 1
ATOM 1403 O O . ALA A 1 193 ? 2.415 10.859 5.713 1.00 92.69 193 ALA A O 1
ATOM 1404 N N . SER A 1 194 ? 2.443 8.616 5.487 1.00 94.00 194 SER A N 1
ATOM 1405 C CA . SER A 1 194 ? 1.804 8.529 4.164 1.00 94.00 194 SER A CA 1
ATOM 1406 C C . SER A 1 194 ? 0.275 8.396 4.209 1.00 94.00 194 SER A C 1
ATOM 1408 O O . SER A 1 194 ? -0.380 8.391 3.166 1.00 94.00 194 SER A O 1
ATOM 1410 N N . LEU A 1 195 ? -0.323 8.252 5.398 1.00 95.62 195 LEU A N 1
ATOM 1411 C CA . LEU A 1 195 ? -1.779 8.162 5.542 1.00 95.62 195 LEU A CA 1
ATOM 1412 C C . LEU A 1 195 ? -2.532 9.400 5.034 1.00 95.62 195 LEU A C 1
ATOM 1414 O O . LEU A 1 195 ? -3.588 9.217 4.425 1.00 95.62 195 LEU A O 1
ATOM 1418 N N . PRO A 1 196 ? -2.087 10.643 5.299 1.00 95.62 196 PRO A N 1
ATOM 1419 C CA . PRO A 1 196 ? -2.770 11.825 4.784 1.00 95.62 196 PRO A CA 1
ATOM 1420 C C . PRO A 1 196 ? -2.862 11.818 3.252 1.00 95.62 196 PRO A C 1
ATOM 1422 O O . PRO A 1 196 ? -3.934 12.066 2.702 1.00 95.62 196 PRO A O 1
ATOM 1425 N N . GLU A 1 197 ? -1.776 11.458 2.568 1.00 93.12 197 GLU A N 1
ATOM 1426 C CA . GLU A 1 197 ? -1.711 11.338 1.112 1.00 93.12 197 GLU A CA 1
ATOM 1427 C C . GLU A 1 197 ? -2.613 10.207 0.610 1.00 93.12 197 GLU A C 1
ATOM 1429 O O . GLU A 1 197 ? -3.376 10.402 -0.335 1.00 93.12 197 GLU A O 1
ATOM 1434 N N . ALA A 1 198 ? -2.605 9.053 1.284 1.00 96.12 198 ALA A N 1
ATOM 1435 C CA . ALA A 1 198 ? -3.497 7.937 0.976 1.00 96.12 198 ALA A CA 1
ATOM 1436 C C . ALA A 1 198 ? -4.983 8.323 1.069 1.00 96.12 198 ALA A C 1
ATOM 1438 O O . ALA A 1 198 ? -5.770 7.945 0.200 1.00 96.12 198 ALA A O 1
ATOM 1439 N N . LYS A 1 199 ? -5.367 9.105 2.087 1.00 96.62 199 LYS A N 1
ATOM 1440 C CA . LYS A 1 199 ? -6.739 9.614 2.245 1.00 96.62 199 LYS A CA 1
ATOM 1441 C C . LYS A 1 199 ? -7.118 10.567 1.117 1.00 96.62 199 LYS A C 1
ATOM 1443 O O . LYS A 1 199 ? -8.151 10.367 0.487 1.00 96.62 199 LYS A O 1
ATOM 1448 N N . ALA A 1 200 ? -6.260 11.541 0.817 1.00 94.31 200 ALA A N 1
ATOM 1449 C CA . ALA A 1 200 ? -6.499 12.493 -0.265 1.00 94.31 200 ALA A CA 1
ATOM 1450 C C . ALA A 1 200 ? -6.647 11.789 -1.628 1.00 94.31 200 ALA A C 1
ATOM 1452 O O . ALA A 1 200 ? -7.544 12.108 -2.407 1.00 94.31 200 ALA A O 1
ATOM 1453 N N . ALA A 1 201 ? -5.812 10.784 -1.902 1.00 93.88 201 ALA A N 1
ATOM 1454 C CA . ALA A 1 201 ? -5.881 10.013 -3.138 1.00 93.88 201 ALA A CA 1
ATOM 1455 C C . ALA A 1 201 ? -7.141 9.134 -3.223 1.00 93.88 201 ALA A C 1
ATOM 1457 O O . ALA A 1 201 ? -7.749 9.037 -4.292 1.00 93.88 201 ALA A O 1
ATOM 1458 N N . LEU A 1 202 ? -7.568 8.524 -2.109 1.00 95.12 202 LEU A N 1
ATOM 1459 C CA . LEU A 1 202 ? -8.830 7.785 -2.049 1.00 95.12 202 LEU A CA 1
ATOM 1460 C C . LEU A 1 202 ? -10.024 8.703 -2.341 1.00 95.12 202 LEU A C 1
ATOM 1462 O O . LEU A 1 202 ? -10.856 8.362 -3.183 1.00 95.12 202 LEU A O 1
ATOM 1466 N N . GLU A 1 203 ? -10.083 9.868 -1.694 1.00 94.94 203 GLU A N 1
ATOM 1467 C CA . GLU A 1 203 ? -11.123 10.875 -1.932 1.00 94.94 203 GLU A CA 1
ATOM 1468 C C . GLU A 1 203 ? -11.153 11.305 -3.402 1.00 94.94 203 GLU A C 1
ATOM 1470 O O . GLU A 1 203 ? -12.221 11.342 -4.015 1.00 94.94 203 GLU A O 1
ATOM 1475 N N . GLN A 1 204 ? -9.987 11.556 -4.002 1.00 91.25 204 GLN A N 1
ATOM 1476 C CA . GLN A 1 204 ? -9.881 11.931 -5.409 1.00 91.25 204 GLN A CA 1
ATOM 1477 C C . GLN A 1 204 ? -10.437 10.844 -6.345 1.00 91.25 204 GLN A C 1
ATOM 1479 O O . GLN A 1 204 ? -11.215 11.154 -7.249 1.00 91.25 204 GLN A O 1
ATOM 1484 N N . VAL A 1 205 ? -10.088 9.569 -6.130 1.00 91.56 205 VAL A N 1
ATOM 1485 C CA . VAL A 1 205 ? -10.612 8.448 -6.938 1.00 91.56 205 VAL A CA 1
ATOM 1486 C C . VAL A 1 205 ? -12.116 8.256 -6.732 1.00 91.56 205 VAL A C 1
ATOM 1488 O O . VAL A 1 205 ? -12.820 7.895 -7.673 1.00 91.56 205 VAL A O 1
ATOM 1491 N N . GLN A 1 206 ? -12.631 8.496 -5.527 1.00 90.25 206 GLN A N 1
ATOM 1492 C CA . GLN A 1 206 ? -14.065 8.402 -5.242 1.00 90.25 206 GLN A CA 1
ATOM 1493 C C . GLN A 1 206 ? -14.870 9.533 -5.893 1.00 90.25 206 GLN A C 1
ATOM 1495 O O . GLN A 1 206 ? -15.974 9.281 -6.361 1.00 90.25 206 GLN A O 1
ATOM 1500 N N . GLN A 1 207 ? -14.326 10.750 -5.960 1.00 87.94 207 GLN A N 1
ATOM 1501 C CA . GLN A 1 207 ? -14.974 11.901 -6.606 1.00 87.94 207 GLN A CA 1
ATOM 1502 C C . GLN A 1 207 ? -14.975 11.818 -8.138 1.00 87.94 207 GLN A C 1
ATOM 1504 O O . GLN A 1 207 ? -15.802 12.452 -8.787 1.00 87.94 207 GLN A O 1
ATOM 1509 N N . ALA A 1 208 ? -14.044 11.059 -8.718 1.00 79.94 208 ALA A N 1
ATOM 1510 C CA . ALA A 1 208 ? -13.941 10.859 -10.160 1.00 79.94 208 ALA A CA 1
ATOM 1511 C C . ALA A 1 208 ? -14.894 9.777 -10.715 1.00 79.94 208 ALA A C 1
ATOM 1513 O O . ALA A 1 208 ? -14.931 9.578 -11.931 1.00 79.94 208 ALA A O 1
ATOM 1514 N N . ARG A 1 209 ? -15.630 9.066 -9.849 1.00 62.31 209 ARG A N 1
ATOM 1515 C CA . ARG A 1 209 ? -16.602 8.016 -10.206 1.00 62.31 209 ARG A CA 1
ATOM 1516 C C . ARG A 1 209 ? -18.029 8.550 -10.236 1.00 62.31 209 ARG A C 1
ATOM 1518 O O . ARG A 1 209 ? -18.782 8.088 -11.121 1.00 62.31 209 ARG A O 1
#

Secondary structure (DSSP, 8-state):
--------------------------------------------------PPPPP-TTSHHHHHHHHHHHHHHHHHHHTT--HHHHHHHHHHHHHHHTT-TTEEESSTT--EEE-TTSSBP--TT-TTSHHHHHHHHHHHHHHHTTS-GGGGGSHHHHHHHHHHH-TT---GGG-SS-SS--SHHHHHHHHHHHHHHHHHHHHHHHHT-

pLDDT: mean 74.65, std 21.4, range [33.66, 98.31]

Sequence (209 aa):
MKRTARATAGARMIGIVVASAALVAGLTACGADNAGGDASPRPETTSIAPQIPAIDVNDAVDVRRYYTVESIVRIVTARGGDETMVLGTLAAAEAESGWYAGNSGGAAGKRSTVDVFGWRSSYPGGAESGQATEAAVEHFMDVAATVPPETRDDPVEFAVAVQFADPRGYDPGNRVFSRTSTNRDDVVTKYAASLPEAKAALEQVQQAR

Foldseek 3Di:
DDDDDDDDDDDDPPDDPPPPPPPPPPPDDDDDDDDDDPDDPDPPPPPPPPDDDAQPCVDPVSVQLLLLLLLLVVLCVVLVHDPLQSLLVLLLLCLQPVSAWQFFWDDDPDTATAASNQHGQPDPVGRRDSVVSNVVSVVLVVLLVVFDPVLSVHSLSSNLSSQCSDPSGHAQCTGRNDVPDGDSVVSSVSSVVSSVVSVSSVVVSVVVD

Solvent-accessible surface area (backbone atoms only — not comparable to full-atom values): 12405 Å² total; per-residue (Å²): 132,88,82,88,90,86,86,80,92,77,88,76,82,79,77,81,81,78,81,76,80,74,81,78,80,78,82,80,78,87,82,83,89,84,84,89,76,95,70,76,83,72,78,78,76,75,75,73,69,85,75,77,79,74,75,46,74,86,40,80,71,32,34,50,29,48,53,43,53,49,47,43,50,51,50,39,46,75,72,69,42,53,70,39,51,40,41,8,52,40,5,38,19,38,46,22,33,67,33,37,40,37,40,75,18,47,53,95,96,46,79,40,51,9,28,26,68,40,44,80,50,81,53,89,82,43,32,61,35,70,67,31,41,48,53,46,47,52,48,49,52,58,35,48,70,71,45,66,73,78,34,56,81,39,28,46,55,30,31,51,46,28,51,70,60,35,89,88,61,68,56,52,47,28,28,60,76,35,68,79,34,73,51,70,67,51,50,47,53,40,22,56,68,23,37,66,58,24,51,54,51,50,53,53,57,60,74,75,109

Nearest PDB structures (foldseek):
  6xyr-assembly1_A  TM=3.671E-01  e=2.498E+00  Homo sapiens
  7nvu-assembly1_M  TM=1.625E-01  e=9.103E+00  Homo sapiens